Protein AF-X1CC23-F1 (afdb_monomer_lite)

Organism: NCBI:txid412755

Foldseek 3Di:
DVVVVVVVVVVVVVVVVVVVVVVVDQLLVVLLVLQQVLLVCCQPPNCPPSADDPVQLLSSLVNLLVQLVVQFQFKAQPQFLHGDPPCADPPPGNPRIGTAFSLSSQLNVLQSSLLSNLCSNQHPPPPRDGDTSVVSSVVSVVLVVVCCVVVNDPPPQDRRHHDSCCSRPPSSSSVSVVSSVSSSVSSVVSCVVVVND

Radius of gyration: 19.43 Å; chains: 1; bounding box: 44×62×48 Å

Secondary structure (DSSP, 8-state):
-HHHHHHHHHHHHHHHHHHHHHHT--HHHHHHHHHHHHHHHHHHH-STT-SPPHHHHHHHHHHHHHHHHHHTT-EEETTT--B-SSS-BTTTBTTTEEEPPHHHHHHHHHHHHHHHHHHHHH-TTSS-PPPPHHHHHHHHHHHHHHHHHTTSS-TT--TTS--HHHIIIIIHHHHHHHHHHHHHHHHHHHHHHTT--

Sequence (197 aa):
LAKEEYALEAKEKETRAIESKKVGIDVLMYLHNKGATVFRAISRVGTKGLEWSQSDTAKCSNLLSYYIKTNRGRLICTACGAVTKDGNCTQHKKSFIKEANDTENLSIFIMRALFEIKEGLIGTGRGVEPMAWDKAKSTIDREIASLKRKGKLTSKTNLKELLPGEINYVIGPSLSAVIGKYFNESLVYAARRADIA

Structure (mmCIF, N/CA/C/O backbone):
data_AF-X1CC23-F1
#
_entry.id   AF-X1CC23-F1
#
loop_
_atom_site.group_PDB
_atom_site.id
_atom_site.type_symbol
_atom_site.label_atom_id
_atom_site.label_alt_id
_atom_site.label_comp_id
_atom_site.label_asym_id
_atom_site.label_entity_id
_atom_site.label_seq_id
_atom_site.pdbx_PDB_ins_code
_atom_site.Cartn_x
_atom_site.Cartn_y
_atom_site.Cartn_z
_atom_site.occupancy
_atom_site.B_iso_or_equiv
_atom_site.auth_seq_id
_atom_site.auth_comp_id
_atom_site.auth_asym_id
_atom_site.auth_atom_id
_atom_site.pdbx_PDB_model_num
ATOM 1 N N . LEU A 1 1 ? 5.913 44.178 19.171 1.00 55.84 1 LEU A N 1
ATOM 2 C CA . LEU A 1 1 ? 5.094 44.601 18.010 1.00 55.84 1 LEU A CA 1
ATOM 3 C C . LEU A 1 1 ? 5.745 44.197 16.682 1.00 55.84 1 LEU A C 1
ATOM 5 O O . LEU A 1 1 ? 5.563 43.049 16.315 1.00 55.84 1 LEU A O 1
ATOM 9 N N . ALA A 1 2 ? 6.608 44.992 16.029 1.00 59.12 2 ALA A N 1
ATOM 10 C CA . ALA A 1 2 ? 7.142 44.634 14.694 1.00 59.12 2 ALA A CA 1
ATOM 11 C C . ALA A 1 2 ? 7.980 43.331 14.630 1.00 59.12 2 ALA A C 1
ATOM 13 O O . ALA A 1 2 ? 7.902 42.586 13.660 1.00 59.12 2 ALA A O 1
ATOM 14 N N . LYS A 1 3 ? 8.766 43.011 15.672 1.00 55.38 3 LYS A N 1
ATOM 15 C CA . LYS A 1 3 ? 9.524 41.740 15.750 1.00 55.38 3 LYS A CA 1
ATOM 16 C C . LYS A 1 3 ? 8.643 40.516 16.031 1.00 55.38 3 LYS A C 1
ATOM 18 O O . LYS A 1 3 ? 9.025 39.408 15.672 1.00 55.38 3 LYS A O 1
ATOM 23 N N . GLU A 1 4 ? 7.496 40.710 16.678 1.00 54.28 4 GLU A N 1
ATOM 24 C CA . GLU A 1 4 ? 6.559 39.626 17.004 1.00 54.28 4 GLU A CA 1
ATOM 25 C C . GLU A 1 4 ? 5.675 39.289 15.803 1.00 54.28 4 GLU A C 1
ATOM 27 O O . GLU A 1 4 ? 5.494 38.109 15.516 1.00 54.28 4 GLU A O 1
ATOM 32 N N . GLU A 1 5 ? 5.226 40.294 15.041 1.00 53.16 5 GLU A N 1
ATOM 33 C CA . GLU A 1 5 ? 4.529 40.089 13.761 1.00 53.16 5 GLU A CA 1
ATOM 34 C C . GLU A 1 5 ? 5.419 39.375 12.737 1.00 53.16 5 GLU A C 1
ATOM 36 O O . GLU A 1 5 ? 4.988 38.405 12.115 1.00 53.16 5 GLU A O 1
ATOM 41 N N . TYR A 1 6 ? 6.694 39.765 12.632 1.00 55.91 6 TYR A N 1
ATOM 42 C CA . TYR A 1 6 ? 7.638 39.131 11.704 1.00 55.91 6 TYR A CA 1
ATOM 43 C C . TYR A 1 6 ? 7.944 37.668 12.071 1.00 55.91 6 TYR A C 1
ATOM 45 O O . TYR A 1 6 ? 8.127 36.816 11.201 1.00 55.91 6 TYR A O 1
ATOM 53 N N . ALA A 1 7 ? 7.983 37.351 13.370 1.00 67.56 7 ALA A N 1
ATOM 54 C CA . ALA A 1 7 ? 8.188 35.987 13.855 1.00 67.56 7 ALA A CA 1
ATOM 55 C C . ALA A 1 7 ? 6.948 35.096 13.645 1.00 67.56 7 ALA A C 1
ATOM 57 O O . ALA A 1 7 ? 7.092 33.898 13.384 1.00 67.56 7 ALA A O 1
ATOM 58 N N . LEU A 1 8 ? 5.744 35.671 13.731 1.00 65.62 8 LEU A N 1
ATOM 59 C CA . LEU A 1 8 ? 4.484 34.992 13.425 1.00 65.62 8 LEU A CA 1
ATOM 60 C C . LEU A 1 8 ? 4.352 34.700 11.926 1.00 65.62 8 LEU A C 1
ATOM 62 O O . LEU A 1 8 ? 4.100 33.554 11.559 1.00 65.62 8 LEU A O 1
ATOM 66 N N . GLU A 1 9 ? 4.628 35.680 11.061 1.00 64.94 9 GLU A N 1
ATOM 67 C CA . GLU A 1 9 ? 4.631 35.481 9.604 1.00 64.94 9 GLU A CA 1
ATOM 68 C C . GLU A 1 9 ? 5.663 34.438 9.157 1.00 64.94 9 GLU A C 1
ATOM 70 O O . GLU A 1 9 ? 5.381 33.619 8.277 1.00 64.94 9 GLU A O 1
ATOM 75 N N . ALA A 1 10 ? 6.854 34.430 9.766 1.00 68.19 10 ALA A N 1
ATOM 76 C CA . ALA A 1 10 ? 7.884 33.437 9.475 1.00 68.19 10 ALA A CA 1
ATOM 77 C C . ALA A 1 10 ? 7.438 32.021 9.873 1.00 68.19 10 ALA A C 1
ATOM 79 O O . ALA A 1 10 ? 7.568 31.096 9.069 1.00 68.19 10 ALA A O 1
ATOM 80 N N . LYS A 1 11 ? 6.840 31.855 11.063 1.00 63.66 11 LYS A N 1
ATOM 81 C CA . LYS A 1 11 ? 6.270 30.572 11.506 1.00 63.66 11 LYS A CA 1
ATOM 82 C C . LYS A 1 11 ? 5.119 30.113 10.621 1.00 63.66 11 LYS A C 1
ATOM 84 O O . LYS A 1 11 ? 5.037 28.929 10.301 1.00 63.66 11 LYS A O 1
ATOM 89 N N . GLU A 1 12 ? 4.243 31.013 10.192 1.00 56.44 12 GLU A N 1
ATOM 90 C CA . GLU A 1 12 ? 3.155 30.667 9.278 1.00 56.44 12 GLU A CA 1
ATOM 91 C C . GLU A 1 12 ? 3.669 30.264 7.896 1.00 56.44 12 GLU A C 1
ATOM 93 O O . GLU A 1 12 ? 3.206 29.268 7.342 1.00 56.44 12 GLU A O 1
ATOM 98 N N . LYS A 1 13 ? 4.654 30.981 7.341 1.00 60.44 13 LYS A N 1
ATOM 99 C CA . LYS A 1 13 ? 5.308 30.597 6.080 1.00 60.44 13 LYS A CA 1
ATOM 100 C C . LYS A 1 13 ? 6.013 29.254 6.191 1.00 60.44 13 LYS A C 1
ATOM 102 O O . LYS A 1 13 ? 5.911 28.450 5.270 1.00 60.44 13 LYS A O 1
ATOM 107 N N . GLU A 1 14 ? 6.696 28.994 7.299 1.00 48.31 14 GLU A N 1
ATOM 108 C CA . GLU A 1 14 ? 7.355 27.715 7.550 1.00 48.31 14 GLU A CA 1
ATOM 109 C C . GLU A 1 14 ? 6.328 26.585 7.689 1.00 48.31 14 GLU A C 1
ATOM 111 O O . GLU A 1 14 ? 6.479 25.536 7.067 1.00 48.31 14 GLU A O 1
ATOM 116 N N . THR A 1 15 ? 5.221 26.822 8.394 1.00 53.88 15 THR A N 1
ATOM 117 C CA . THR A 1 15 ? 4.131 25.848 8.548 1.00 53.88 15 THR A CA 1
ATOM 118 C C . THR A 1 15 ? 3.456 25.556 7.207 1.00 53.88 15 THR A C 1
ATOM 120 O O . THR A 1 15 ? 3.299 24.391 6.852 1.00 53.88 15 THR A O 1
ATOM 123 N N . ARG A 1 16 ? 3.174 26.582 6.392 1.00 53.41 16 ARG A N 1
ATOM 124 C CA . ARG A 1 16 ? 2.650 26.432 5.021 1.00 53.41 16 ARG A CA 1
ATOM 125 C C . ARG A 1 16 ? 3.655 25.762 4.079 1.00 53.41 16 ARG A C 1
ATOM 127 O O . ARG A 1 16 ? 3.265 24.980 3.214 1.00 53.41 16 ARG A O 1
ATOM 134 N N . ALA A 1 17 ? 4.954 26.017 4.235 1.00 50.53 17 ALA A N 1
ATOM 135 C CA . ALA A 1 17 ? 6.009 25.333 3.485 1.00 50.53 17 ALA A CA 1
ATOM 136 C C . ALA A 1 17 ? 6.122 23.855 3.893 1.00 50.53 17 ALA A C 1
ATOM 138 O O . ALA A 1 17 ? 6.337 22.988 3.051 1.00 50.53 17 ALA A O 1
ATOM 139 N N . ILE A 1 18 ? 5.940 23.543 5.175 1.00 54.28 18 ILE A N 1
ATOM 140 C CA . ILE A 1 18 ? 5.887 22.175 5.693 1.00 54.28 18 ILE A CA 1
ATOM 141 C C . ILE A 1 18 ? 4.608 21.475 5.218 1.00 54.28 18 ILE A C 1
ATOM 143 O O . ILE A 1 18 ? 4.673 20.321 4.813 1.00 54.28 18 ILE A O 1
ATOM 147 N N . GLU A 1 19 ? 3.457 22.145 5.207 1.00 47.88 19 GLU A N 1
ATOM 148 C CA . GLU A 1 19 ? 2.182 21.601 4.719 1.00 47.88 19 GLU A CA 1
ATOM 149 C C . GLU A 1 19 ? 2.168 21.385 3.204 1.00 47.88 19 GLU A C 1
ATOM 151 O O . GLU A 1 19 ? 1.771 20.316 2.745 1.00 47.88 19 GLU A O 1
ATOM 156 N N . SER A 1 20 ? 2.704 22.318 2.420 1.00 41.78 20 SER A N 1
ATOM 157 C CA . SER A 1 20 ? 2.901 22.126 0.974 1.00 41.78 20 SER A CA 1
ATOM 158 C C . SER A 1 20 ? 3.935 21.036 0.662 1.00 41.78 20 SER A C 1
ATOM 160 O O . SER A 1 20 ? 3.761 20.284 -0.294 1.00 41.78 20 SER A O 1
ATOM 162 N N . LYS A 1 21 ? 4.963 20.850 1.504 1.00 42.06 21 LYS A N 1
ATOM 163 C CA . LYS A 1 21 ? 5.878 19.695 1.422 1.00 42.06 21 LYS A CA 1
ATOM 164 C C . LYS A 1 21 ? 5.240 18.382 1.890 1.00 42.06 21 LYS A C 1
ATOM 166 O O . LYS A 1 21 ? 5.617 17.333 1.373 1.00 42.06 21 LYS A O 1
ATOM 171 N N . LYS A 1 22 ? 4.261 18.409 2.804 1.00 45.94 22 LYS A N 1
ATOM 172 C CA . LYS A 1 22 ? 3.458 17.231 3.199 1.00 45.94 22 LYS A CA 1
ATOM 173 C C . LYS A 1 22 ? 2.569 16.738 2.051 1.00 45.94 22 LYS A C 1
ATOM 175 O O . LYS A 1 22 ? 2.360 15.535 1.944 1.00 45.94 22 LYS A O 1
ATOM 180 N N . VAL A 1 23 ? 2.132 17.624 1.149 1.00 48.31 23 VAL A N 1
ATOM 181 C CA . VAL A 1 23 ? 1.523 17.243 -0.146 1.00 48.31 23 VAL A CA 1
ATOM 182 C C . VAL A 1 23 ? 2.554 16.576 -1.080 1.00 48.31 23 VAL A C 1
ATOM 184 O O . VAL A 1 23 ? 2.199 15.780 -1.944 1.00 48.31 23 VAL A O 1
ATOM 187 N N . GLY A 1 24 ? 3.848 16.847 -0.884 1.00 44.97 24 GLY A N 1
ATOM 188 C CA . GLY A 1 24 ? 4.933 16.459 -1.787 1.00 44.97 24 GLY A CA 1
ATOM 189 C C . GLY A 1 24 ? 5.366 14.990 -1.760 1.00 44.97 24 GLY A C 1
ATOM 190 O O . GLY A 1 24 ? 6.046 14.568 -2.693 1.00 44.97 24 GLY A O 1
ATOM 191 N N . ILE A 1 25 ? 5.001 14.186 -0.753 1.00 55.00 25 ILE A N 1
ATOM 192 C CA . ILE A 1 25 ? 5.336 12.748 -0.737 1.00 55.00 25 ILE A CA 1
ATOM 193 C C . ILE A 1 25 ? 4.185 11.928 -0.137 1.00 55.00 25 ILE A C 1
ATOM 195 O O . ILE A 1 25 ? 4.256 11.442 0.991 1.00 55.00 25 ILE A O 1
ATOM 199 N N . ASP A 1 26 ? 3.124 11.743 -0.923 1.00 79.19 26 ASP A N 1
ATOM 200 C CA . ASP A 1 26 ? 2.167 10.654 -0.716 1.00 79.19 26 ASP A CA 1
ATOM 201 C C . ASP A 1 26 ? 2.814 9.332 -1.160 1.00 79.19 26 ASP A C 1
ATOM 203 O O . ASP A 1 26 ? 3.419 9.243 -2.233 1.00 79.19 26 ASP A O 1
ATOM 207 N N . VAL A 1 27 ? 2.690 8.289 -0.338 1.00 83.25 27 VAL A N 1
ATOM 208 C CA . VAL A 1 27 ? 3.104 6.926 -0.689 1.00 83.25 27 VAL A CA 1
ATOM 209 C C . VAL A 1 27 ? 2.476 6.476 -2.007 1.00 83.25 27 VAL A C 1
ATOM 211 O O . VAL A 1 27 ? 3.157 5.848 -2.813 1.00 83.25 27 VAL A O 1
ATOM 214 N N . LEU A 1 28 ? 1.216 6.838 -2.262 1.00 87.06 28 LEU A N 1
ATOM 215 C CA . LEU A 1 28 ? 0.507 6.475 -3.488 1.00 87.06 28 LEU A CA 1
ATOM 216 C C . LEU A 1 28 ? 1.131 7.163 -4.706 1.00 87.06 28 LEU A C 1
ATOM 218 O O . LEU A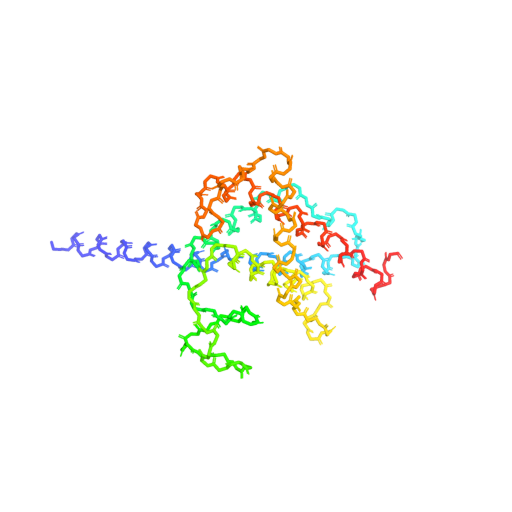 1 28 ? 1.453 6.502 -5.690 1.00 87.06 28 LEU A O 1
ATOM 222 N N . MET A 1 29 ? 1.427 8.459 -4.592 1.00 86.81 29 MET A N 1
ATOM 223 C CA . MET A 1 29 ? 2.118 9.216 -5.638 1.00 86.81 29 MET A CA 1
ATOM 224 C C . MET A 1 29 ? 3.539 8.693 -5.888 1.00 86.81 29 MET A C 1
ATOM 226 O O . MET A 1 29 ? 3.979 8.607 -7.033 1.00 86.81 29 MET A O 1
ATOM 230 N N . TYR A 1 30 ? 4.269 8.305 -4.839 1.00 90.25 30 TYR A N 1
ATOM 231 C CA . TYR A 1 30 ? 5.576 7.663 -4.992 1.00 90.25 30 TYR A CA 1
ATOM 232 C C . TYR A 1 30 ? 5.478 6.354 -5.792 1.00 90.25 30 TYR A C 1
ATOM 234 O O . TYR A 1 30 ? 6.277 6.145 -6.707 1.00 90.25 30 TYR A O 1
ATOM 242 N N . LEU A 1 31 ? 4.498 5.501 -5.478 1.00 91.38 31 LEU A N 1
ATOM 243 C CA . LEU A 1 31 ? 4.273 4.239 -6.185 1.00 91.38 31 LEU A CA 1
ATOM 244 C C . LEU A 1 31 ? 3.920 4.466 -7.659 1.00 91.38 31 LEU A C 1
ATOM 246 O O . LEU A 1 31 ? 4.535 3.843 -8.528 1.00 91.38 31 LEU A O 1
ATOM 250 N N . HIS A 1 32 ? 3.008 5.401 -7.933 1.00 89.56 32 HIS A N 1
ATOM 251 C CA . HIS A 1 32 ? 2.642 5.804 -9.289 1.00 89.56 32 HIS A CA 1
ATOM 252 C C . HIS A 1 32 ? 3.867 6.274 -10.080 1.00 89.56 32 HIS A C 1
ATOM 254 O O . HIS A 1 32 ? 4.176 5.750 -11.151 1.00 89.56 32 HIS A O 1
ATOM 260 N N . ASN A 1 33 ? 4.623 7.225 -9.522 1.00 90.50 33 ASN A N 1
ATOM 261 C CA . ASN A 1 33 ? 5.785 7.820 -10.178 1.00 90.50 33 ASN A CA 1
ATOM 262 C C . ASN A 1 33 ? 6.896 6.799 -10.429 1.00 90.50 33 ASN A C 1
ATOM 264 O O . ASN A 1 33 ? 7.548 6.853 -11.475 1.00 90.50 33 ASN A O 1
ATOM 268 N N . LYS A 1 34 ? 7.109 5.852 -9.504 1.00 92.38 34 LYS A N 1
ATOM 269 C CA . LYS A 1 34 ? 8.044 4.741 -9.718 1.00 92.38 34 LYS A CA 1
ATOM 270 C C . LYS A 1 34 ? 7.592 3.885 -10.899 1.00 92.38 34 LYS A C 1
ATOM 272 O O . LYS A 1 34 ? 8.396 3.654 -11.799 1.00 92.38 34 LYS A O 1
ATOM 277 N N . GLY A 1 35 ? 6.322 3.475 -10.927 1.00 90.00 35 GLY A N 1
ATOM 278 C CA . GLY A 1 35 ? 5.747 2.720 -12.042 1.00 90.00 35 GLY A CA 1
ATOM 279 C C . GLY A 1 35 ? 5.904 3.450 -13.377 1.00 90.00 35 GLY A C 1
ATOM 280 O O . GLY A 1 35 ? 6.476 2.897 -14.311 1.00 90.00 35 GLY A O 1
ATOM 281 N N . ALA A 1 36 ? 5.504 4.721 -13.441 1.00 89.69 36 ALA A N 1
ATOM 282 C CA . ALA A 1 36 ? 5.582 5.537 -14.652 1.00 89.69 36 ALA A CA 1
ATOM 283 C C . ALA A 1 36 ? 7.022 5.753 -15.144 1.00 89.69 36 ALA A C 1
ATOM 285 O O . ALA A 1 36 ? 7.291 5.708 -16.346 1.00 89.69 36 ALA A O 1
ATOM 286 N N . THR A 1 37 ? 7.968 5.968 -14.226 1.00 89.38 37 THR A N 1
ATOM 287 C CA . THR A 1 37 ? 9.393 6.105 -14.568 1.00 89.38 37 THR A CA 1
ATOM 288 C C . THR A 1 37 ? 9.934 4.806 -15.153 1.00 89.38 37 THR A C 1
ATOM 290 O O . THR A 1 37 ? 10.595 4.821 -16.191 1.00 89.38 37 THR A O 1
ATOM 293 N N . VAL A 1 38 ? 9.610 3.679 -14.520 1.00 90.75 38 VAL A N 1
ATOM 294 C CA . VAL A 1 38 ? 10.031 2.356 -14.980 1.00 90.75 38 VAL A CA 1
ATOM 295 C C . VAL A 1 38 ? 9.408 2.014 -16.331 1.00 90.75 38 VAL A C 1
ATOM 297 O O . VAL A 1 38 ? 10.131 1.584 -17.222 1.00 90.75 38 VAL A O 1
ATOM 300 N N . PHE A 1 39 ? 8.122 2.297 -16.544 1.00 87.94 39 PHE A N 1
ATOM 301 C CA . PHE A 1 39 ? 7.463 2.094 -17.836 1.00 87.94 39 PHE A CA 1
ATOM 302 C C . PHE A 1 39 ? 8.151 2.848 -18.982 1.00 87.94 39 PHE A C 1
ATOM 304 O O . PHE A 1 39 ? 8.317 2.305 -20.068 1.00 87.94 39 PHE A O 1
ATOM 311 N N . ARG A 1 40 ? 8.610 4.084 -18.751 1.00 86.69 40 ARG A N 1
ATOM 312 C CA . ARG A 1 40 ? 9.355 4.848 -19.771 1.00 86.69 40 ARG A CA 1
ATOM 313 C C . ARG A 1 40 ? 10.746 4.280 -20.044 1.00 86.69 40 ARG A C 1
ATOM 315 O O . ARG A 1 40 ? 11.258 4.428 -21.151 1.00 86.69 40 ARG A O 1
ATOM 322 N N . ALA A 1 41 ? 11.378 3.696 -19.030 1.00 87.62 41 ALA A N 1
ATOM 323 C CA . ALA A 1 41 ? 12.731 3.163 -19.132 1.00 87.62 41 ALA A CA 1
ATOM 324 C C . ALA A 1 41 ? 12.765 1.751 -19.735 1.00 87.62 41 ALA A C 1
ATOM 326 O O . ALA A 1 41 ? 13.735 1.405 -20.409 1.00 87.62 41 ALA A O 1
ATOM 327 N N . ILE A 1 42 ? 11.713 0.955 -19.529 1.00 87.38 42 ILE A N 1
ATOM 328 C CA . ILE A 1 42 ? 11.704 -0.481 -19.825 1.00 87.38 42 ILE A CA 1
ATOM 329 C C . ILE A 1 42 ? 12.028 -0.796 -21.286 1.00 87.38 42 ILE A C 1
ATOM 331 O O . ILE A 1 42 ? 12.797 -1.713 -21.547 1.00 87.38 42 ILE A O 1
ATOM 335 N N . SER A 1 43 ? 11.555 0.020 -22.234 1.00 82.19 43 SER A N 1
ATOM 336 C CA . SER A 1 43 ? 11.814 -0.158 -23.669 1.00 82.19 43 SER A CA 1
ATOM 337 C C . SER A 1 43 ? 13.257 0.084 -24.089 1.00 82.19 43 SER A C 1
ATOM 339 O O . SER A 1 43 ? 13.619 -0.227 -25.216 1.00 82.19 43 SER A O 1
ATOM 341 N N . ARG A 1 44 ? 14.078 0.668 -23.212 1.00 85.06 44 ARG A N 1
ATOM 342 C CA . ARG A 1 44 ? 15.477 1.002 -23.500 1.00 85.06 44 ARG A CA 1
ATOM 343 C C . ARG A 1 44 ? 16.459 0.053 -22.828 1.00 85.06 44 ARG A C 1
ATOM 345 O O . ARG A 1 44 ? 17.532 -0.170 -23.371 1.00 85.06 44 ARG A O 1
ATOM 352 N N . VAL A 1 45 ? 16.123 -0.450 -21.640 1.00 84.44 45 VAL A N 1
ATOM 353 C CA . VAL A 1 45 ? 17.071 -1.193 -20.788 1.00 84.44 45 VAL A CA 1
ATOM 354 C C . VAL A 1 45 ? 16.570 -2.576 -20.360 1.00 84.44 45 VAL A C 1
ATOM 356 O O . VAL A 1 45 ? 17.284 -3.294 -19.664 1.00 84.44 45 VAL A O 1
ATOM 359 N N . GLY A 1 46 ? 15.361 -2.972 -20.772 1.00 85.00 46 GLY A N 1
ATOM 360 C CA . GLY A 1 46 ? 14.704 -4.178 -20.273 1.00 85.00 46 GLY A CA 1
ATOM 361 C C . GLY A 1 46 ? 14.257 -4.030 -18.816 1.00 85.00 46 GLY A C 1
ATOM 362 O O . GLY A 1 46 ? 14.136 -2.923 -18.293 1.00 85.00 46 GLY A O 1
ATOM 363 N N . THR A 1 47 ? 13.984 -5.147 -18.139 1.00 86.88 47 THR A N 1
ATOM 364 C CA . THR A 1 47 ? 13.513 -5.138 -16.738 1.00 86.88 47 THR A CA 1
ATOM 365 C C . THR A 1 47 ? 14.638 -5.058 -15.709 1.00 86.88 47 THR A C 1
ATOM 367 O O . THR A 1 47 ? 14.393 -4.663 -14.570 1.00 86.88 47 THR A O 1
ATOM 370 N N . LYS A 1 48 ? 15.861 -5.444 -16.090 1.00 88.31 48 LYS A N 1
ATOM 371 C CA . LYS A 1 48 ? 16.994 -5.580 -15.172 1.00 88.31 48 LYS A CA 1
ATOM 372 C C . LYS A 1 48 ? 17.455 -4.211 -14.666 1.00 88.31 48 LYS A C 1
ATOM 374 O O . LYS A 1 48 ? 17.758 -3.322 -15.454 1.00 88.31 48 LYS A O 1
ATOM 379 N N . GLY A 1 49 ? 17.543 -4.055 -13.35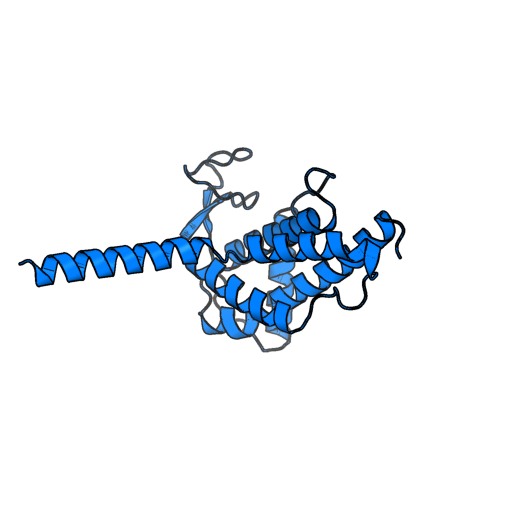0 1.00 88.00 49 GLY A N 1
ATOM 380 C CA . GLY A 1 49 ? 17.873 -2.797 -12.676 1.00 88.00 49 GLY A CA 1
ATOM 381 C C . GLY A 1 49 ? 16.677 -1.863 -12.459 1.00 88.00 49 GLY A C 1
ATOM 382 O O . GLY A 1 49 ? 16.834 -0.833 -11.804 1.00 88.00 49 GLY A O 1
ATOM 383 N N . LEU A 1 50 ? 15.490 -2.208 -12.972 1.00 92.31 50 LEU A N 1
ATOM 384 C CA . LEU A 1 50 ? 14.244 -1.471 -12.731 1.00 92.31 50 LEU A CA 1
ATOM 385 C C . LEU A 1 50 ? 13.378 -2.128 -11.648 1.00 92.31 50 LEU A C 1
ATOM 387 O O . LEU A 1 50 ? 12.322 -1.592 -11.297 1.00 92.31 50 LEU A O 1
ATOM 391 N N . GLU A 1 51 ? 13.805 -3.279 -11.123 1.00 94.31 51 GLU A N 1
ATOM 392 C CA . GLU A 1 51 ? 13.070 -4.017 -10.108 1.00 94.31 51 GLU A CA 1
ATOM 393 C C . GLU A 1 51 ? 12.934 -3.230 -8.799 1.00 94.31 51 GLU A C 1
ATOM 395 O O . GLU A 1 51 ? 13.677 -2.299 -8.470 1.00 94.31 51 GLU A O 1
ATOM 400 N N . TRP A 1 52 ? 11.947 -3.638 -8.014 1.00 96.12 52 TRP A N 1
ATOM 401 C CA . TRP A 1 52 ? 11.770 -3.187 -6.651 1.00 96.12 52 TRP A CA 1
ATOM 402 C C . TRP A 1 52 ? 12.981 -3.563 -5.794 1.00 96.12 52 TRP A C 1
ATOM 404 O O . TRP A 1 52 ? 13.287 -4.741 -5.600 1.00 96.12 52 TRP A O 1
ATOM 414 N N . SER A 1 53 ? 13.646 -2.548 -5.253 1.00 95.19 53 SER A N 1
ATOM 415 C CA . SER A 1 53 ? 14.854 -2.681 -4.447 1.00 95.19 53 SER A CA 1
ATOM 416 C C . SER A 1 53 ? 14.558 -2.640 -2.946 1.00 95.19 53 SER A C 1
ATOM 418 O O . SER A 1 53 ? 13.474 -2.266 -2.494 1.00 95.19 53 SER A O 1
ATOM 420 N N . GLN A 1 54 ? 15.572 -2.942 -2.133 1.00 93.06 54 GLN A N 1
ATOM 421 C CA . GLN A 1 54 ? 15.469 -2.789 -0.681 1.00 93.06 54 GLN A CA 1
ATOM 422 C C . GLN A 1 54 ? 15.270 -1.325 -0.250 1.00 93.06 54 GLN A C 1
ATOM 424 O O . GLN A 1 54 ? 14.592 -1.061 0.745 1.00 93.06 54 GLN A O 1
ATOM 429 N N . SER A 1 55 ? 15.817 -0.372 -1.011 1.00 93.12 55 SER A N 1
ATOM 430 C CA . SER A 1 55 ? 15.602 1.062 -0.779 1.00 93.12 55 SER A CA 1
ATOM 431 C C . SER A 1 55 ? 14.128 1.436 -0.968 1.00 93.12 55 SER A C 1
ATOM 433 O O . SER A 1 55 ? 13.554 2.160 -0.152 1.00 93.12 55 SER A O 1
ATOM 435 N N . ASP A 1 56 ? 13.479 0.861 -1.986 1.00 94.31 56 ASP A N 1
ATOM 436 C CA . ASP A 1 56 ? 12.049 1.063 -2.223 1.00 94.31 56 ASP A CA 1
ATOM 437 C C . ASP A 1 56 ? 11.201 0.489 -1.083 1.00 94.31 56 ASP A C 1
ATOM 439 O O . ASP A 1 56 ? 10.269 1.144 -0.620 1.00 94.31 56 ASP A O 1
ATOM 443 N N . THR A 1 57 ? 11.566 -0.688 -0.563 1.00 94.25 57 THR A N 1
ATOM 444 C CA . THR A 1 57 ? 10.915 -1.284 0.615 1.00 94.25 57 THR A CA 1
ATOM 445 C C . THR A 1 57 ? 10.995 -0.361 1.829 1.00 94.25 57 THR A C 1
ATOM 447 O O . THR A 1 57 ? 9.978 -0.110 2.475 1.00 94.25 57 THR A O 1
ATOM 450 N N . ALA A 1 58 ? 12.177 0.183 2.134 1.00 91.75 58 ALA A N 1
ATOM 451 C CA . ALA A 1 58 ? 12.353 1.090 3.266 1.00 91.75 58 ALA A CA 1
ATOM 452 C C . ALA A 1 58 ? 11.534 2.382 3.095 1.00 91.75 58 ALA A C 1
ATOM 454 O O . ALA A 1 58 ? 10.839 2.813 4.019 1.00 91.75 58 ALA A O 1
ATOM 455 N N . LYS A 1 59 ? 11.562 2.978 1.896 1.00 92.19 59 LYS A N 1
ATOM 456 C CA . LYS A 1 59 ? 10.809 4.199 1.589 1.00 92.19 59 LYS A CA 1
ATOM 457 C C . LYS A 1 59 ? 9.299 3.967 1.647 1.00 92.19 59 LYS A C 1
ATOM 459 O O . LYS A 1 59 ? 8.596 4.743 2.290 1.00 92.19 59 LYS A O 1
ATOM 464 N N . CYS A 1 60 ? 8.805 2.894 1.032 1.00 93.44 60 CYS A N 1
ATOM 465 C CA . CYS A 1 60 ? 7.391 2.527 1.064 1.00 93.44 60 CYS A CA 1
ATOM 466 C C . CYS A 1 60 ? 6.915 2.272 2.498 1.00 93.44 60 CYS A C 1
ATOM 468 O O . CYS A 1 60 ? 5.886 2.813 2.890 1.00 93.44 60 CYS A O 1
ATOM 470 N N . SER A 1 61 ? 7.703 1.559 3.309 1.00 92.62 61 SER A N 1
ATOM 471 C CA . SER A 1 61 ? 7.369 1.278 4.709 1.00 92.62 61 SER A CA 1
ATOM 472 C C . SER A 1 61 ? 7.220 2.560 5.527 1.00 92.62 61 SER A C 1
ATOM 474 O O . SER A 1 61 ? 6.236 2.730 6.244 1.00 92.62 61 SER A O 1
ATOM 476 N N . ASN A 1 62 ? 8.159 3.498 5.382 1.00 88.75 62 ASN A N 1
ATOM 477 C CA . ASN A 1 62 ? 8.117 4.770 6.103 1.00 88.75 62 ASN A CA 1
ATOM 478 C C . ASN A 1 62 ? 6.904 5.622 5.703 1.00 88.75 62 ASN A C 1
ATOM 480 O O . ASN A 1 62 ? 6.235 6.200 6.563 1.00 88.75 62 ASN A O 1
ATOM 484 N N . LEU A 1 63 ? 6.596 5.683 4.404 1.00 90.75 63 LEU A N 1
ATOM 485 C CA . LEU A 1 63 ? 5.460 6.458 3.909 1.00 90.75 63 LEU A CA 1
ATOM 486 C C . LEU A 1 63 ? 4.114 5.780 4.217 1.00 90.75 63 LEU A C 1
ATOM 488 O O . LEU A 1 63 ? 3.138 6.472 4.493 1.00 90.75 63 LEU A O 1
ATOM 492 N N . LEU A 1 64 ? 4.059 4.446 4.258 1.00 91.38 64 LEU A N 1
ATOM 493 C CA . LEU A 1 64 ? 2.896 3.687 4.722 1.00 91.38 64 LEU A CA 1
ATOM 494 C C . LEU A 1 64 ? 2.581 3.997 6.188 1.00 91.38 64 LEU A C 1
ATOM 496 O O . LEU A 1 64 ? 1.434 4.276 6.534 1.00 91.38 64 LEU A O 1
ATOM 500 N N . SER A 1 65 ? 3.592 4.003 7.055 1.00 87.06 65 SER A N 1
ATOM 501 C CA . SER A 1 65 ? 3.399 4.378 8.456 1.00 87.06 65 SER A CA 1
ATOM 502 C C . SER A 1 65 ? 2.801 5.772 8.610 1.00 87.06 65 SER A C 1
ATOM 504 O O . SER A 1 65 ? 1.947 5.992 9.471 1.00 87.06 65 SER A O 1
ATOM 506 N N . TYR A 1 66 ? 3.236 6.717 7.774 1.00 87.31 66 TYR A N 1
ATOM 507 C CA . TYR A 1 66 ? 2.650 8.051 7.723 1.00 87.31 66 TYR A CA 1
ATOM 508 C C . TYR A 1 66 ? 1.200 8.011 7.223 1.00 87.31 66 TYR A C 1
ATOM 510 O O . TYR A 1 66 ? 0.329 8.581 7.875 1.00 87.31 66 TYR A O 1
ATOM 518 N N . TYR A 1 67 ? 0.928 7.274 6.140 1.00 88.38 67 TYR A N 1
ATOM 519 C CA . TYR A 1 67 ? -0.413 7.098 5.580 1.00 88.38 67 TYR A CA 1
ATOM 520 C C . TYR A 1 67 ? -1.416 6.588 6.619 1.00 88.38 67 TYR A C 1
ATOM 522 O O . TYR A 1 67 ? -2.504 7.141 6.737 1.00 88.38 67 TYR A O 1
ATOM 530 N N . ILE A 1 68 ? -1.070 5.566 7.407 1.00 88.69 68 ILE A N 1
ATOM 531 C CA . ILE A 1 68 ? -1.986 5.041 8.431 1.00 88.69 68 ILE A CA 1
ATOM 532 C C . ILE A 1 68 ? -2.273 6.095 9.496 1.00 88.69 68 ILE A C 1
ATOM 534 O O . ILE A 1 68 ? -3.436 6.356 9.791 1.00 88.69 68 ILE A O 1
ATOM 538 N N . LYS A 1 69 ? -1.235 6.756 10.019 1.00 84.25 69 LYS A N 1
ATOM 539 C CA . LYS A 1 69 ? -1.384 7.775 11.068 1.00 84.25 69 LYS A CA 1
ATOM 540 C C . LYS A 1 69 ? -2.286 8.931 10.640 1.00 84.25 69 LYS A C 1
ATOM 542 O O . LYS A 1 69 ? -3.088 9.387 11.445 1.00 84.25 69 LYS A O 1
ATOM 547 N N . THR A 1 70 ? -2.165 9.393 9.397 1.00 85.50 70 THR A N 1
ATOM 548 C CA . THR A 1 70 ? -2.953 10.525 8.884 1.00 85.50 70 THR A CA 1
ATOM 549 C C . THR A 1 70 ? -4.378 10.153 8.487 1.00 85.50 70 THR A C 1
ATOM 551 O O . THR A 1 70 ? -5.216 11.039 8.370 1.00 85.50 70 THR A O 1
ATOM 554 N N . ASN A 1 71 ? -4.668 8.864 8.287 1.00 86.62 71 ASN A N 1
ATOM 555 C CA . ASN A 1 71 ? -5.974 8.381 7.833 1.00 86.62 71 ASN A CA 1
ATOM 556 C C . ASN A 1 71 ? -6.797 7.682 8.934 1.00 86.62 71 ASN A C 1
ATOM 558 O O . ASN A 1 71 ? -7.862 7.132 8.639 1.00 86.62 71 ASN A O 1
ATOM 562 N N . ARG A 1 72 ? -6.345 7.687 10.194 1.00 86.50 72 ARG A N 1
ATOM 563 C CA . ARG A 1 72 ? -7.146 7.196 11.330 1.00 86.50 72 ARG A CA 1
ATOM 564 C C . ARG A 1 72 ? -8.440 7.995 11.479 1.00 86.50 72 ARG A C 1
ATOM 566 O O . ARG A 1 72 ? -8.441 9.205 11.285 1.00 86.50 72 ARG A O 1
ATOM 573 N N . GLY A 1 73 ? -9.536 7.308 11.803 1.00 84.00 73 GLY A N 1
ATOM 574 C CA . GLY A 1 73 ? -10.843 7.942 12.016 1.00 84.00 73 GLY A CA 1
ATOM 575 C C . GLY A 1 73 ? -11.549 8.412 10.738 1.00 84.00 73 GLY A C 1
ATOM 576 O O . GLY A 1 73 ? -12.648 8.950 10.810 1.00 84.00 73 GLY A O 1
ATOM 577 N N . ARG A 1 74 ? -10.971 8.212 9.542 1.00 89.12 74 ARG A N 1
ATOM 578 C CA . ARG A 1 74 ? -11.652 8.604 8.298 1.00 89.12 74 ARG A CA 1
ATOM 579 C C . ARG A 1 74 ? -12.898 7.752 8.062 1.00 89.12 74 ARG A C 1
ATOM 581 O O . ARG A 1 74 ? -12.879 6.543 8.293 1.00 89.12 74 ARG A O 1
ATOM 588 N N . LEU A 1 75 ? -13.945 8.359 7.513 1.00 92.44 75 LEU A N 1
ATOM 589 C CA . LEU A 1 75 ? -15.169 7.646 7.162 1.00 92.44 75 LEU A CA 1
ATOM 590 C C . LEU A 1 75 ? -14.985 6.823 5.884 1.00 92.44 75 LEU A C 1
ATOM 592 O O . LEU A 1 75 ? -14.548 7.330 4.845 1.00 92.44 75 LEU A O 1
ATOM 596 N N . ILE A 1 76 ? -15.343 5.544 5.965 1.00 93.19 76 ILE A N 1
ATOM 597 C CA . ILE A 1 76 ? -15.280 4.597 4.856 1.00 93.19 76 ILE A CA 1
ATOM 598 C C . ILE A 1 76 ? -16.576 3.808 4.735 1.00 93.19 76 ILE A C 1
ATOM 600 O O . ILE A 1 76 ? -17.273 3.552 5.715 1.00 93.19 76 ILE A O 1
ATOM 604 N N . CYS A 1 77 ? -16.858 3.342 3.525 1.00 93.56 77 CYS A N 1
ATOM 605 C CA . CYS A 1 77 ? -17.860 2.321 3.290 1.00 93.56 77 CYS A CA 1
ATOM 606 C C . CYS A 1 77 ? -17.279 0.934 3.569 1.00 93.56 77 CYS A C 1
ATOM 608 O O . CYS A 1 77 ? -16.399 0.466 2.853 1.00 93.56 77 CYS A O 1
ATOM 610 N N . THR A 1 78 ? -17.809 0.232 4.562 1.00 91.94 78 THR A N 1
ATOM 611 C CA . THR A 1 78 ? -17.346 -1.115 4.940 1.00 91.94 78 THR A CA 1
ATOM 612 C C . THR A 1 78 ? -17.602 -2.199 3.906 1.00 91.94 78 THR A C 1
ATOM 614 O O . THR A 1 78 ? -16.910 -3.215 3.932 1.00 91.94 78 THR A O 1
ATOM 617 N N . ALA A 1 79 ? -18.553 -1.980 2.996 1.00 90.62 79 ALA A N 1
ATOM 618 C CA . ALA A 1 79 ? -18.882 -2.917 1.928 1.00 90.62 79 ALA A CA 1
ATOM 619 C C . ALA A 1 79 ? -17.883 -2.871 0.759 1.00 90.62 79 ALA A C 1
ATOM 621 O O . ALA A 1 79 ? -17.687 -3.876 0.090 1.00 90.62 79 ALA A O 1
ATOM 622 N N . CYS A 1 80 ? -17.232 -1.728 0.509 1.00 89.19 80 CYS A N 1
ATOM 623 C CA . CYS A 1 80 ? -16.360 -1.562 -0.667 1.00 89.19 80 CYS A CA 1
ATOM 624 C C . CYS A 1 80 ? -15.038 -0.824 -0.410 1.00 89.19 80 CYS A C 1
ATOM 626 O O . CYS A 1 80 ? -14.266 -0.614 -1.340 1.00 89.19 80 CYS A O 1
ATOM 628 N N . GLY A 1 81 ? -14.771 -0.382 0.819 1.00 88.06 81 GLY A N 1
ATOM 629 C CA . GLY A 1 81 ? -13.561 0.364 1.176 1.00 88.06 81 GLY A CA 1
ATOM 630 C C . GLY A 1 81 ? -13.503 1.800 0.638 1.00 88.06 81 GLY A C 1
ATOM 631 O O . GLY A 1 81 ? -12.472 2.459 0.773 1.00 88.06 81 GLY A O 1
ATOM 632 N N . ALA A 1 82 ? -14.576 2.314 0.024 1.00 88.44 82 ALA A N 1
ATOM 633 C CA . ALA A 1 82 ? -14.609 3.678 -0.501 1.00 88.44 82 ALA A CA 1
ATOM 634 C C . ALA A 1 82 ? -14.517 4.714 0.630 1.00 88.44 82 ALA A C 1
ATOM 636 O O . ALA A 1 82 ? -15.292 4.657 1.584 1.00 88.44 82 ALA A O 1
ATOM 637 N N . VAL A 1 83 ? -13.605 5.680 0.502 1.00 87.50 83 VAL A N 1
ATOM 638 C CA . VAL A 1 83 ? -13.483 6.812 1.434 1.00 87.50 83 VAL A CA 1
ATOM 639 C C . VAL A 1 83 ? -14.597 7.812 1.143 1.00 87.50 83 VAL A C 1
ATOM 641 O O . VAL A 1 83 ? -14.737 8.264 0.006 1.00 87.50 83 VAL A O 1
ATOM 644 N N . THR A 1 84 ? -15.380 8.165 2.159 1.00 85.38 84 THR A N 1
ATOM 645 C CA . THR A 1 84 ? -16.529 9.065 2.016 1.00 85.38 84 THR A CA 1
ATOM 646 C C . THR A 1 84 ? -16.238 10.407 2.671 1.00 85.38 84 THR A C 1
ATOM 648 O O . THR A 1 84 ? -15.876 10.434 3.843 1.00 85.38 84 THR A O 1
ATOM 651 N N . LYS A 1 85 ? -16.424 11.513 1.942 1.00 74.56 85 LYS A N 1
ATOM 652 C CA . LYS A 1 85 ? -16.284 12.870 2.500 1.00 74.56 85 LYS A CA 1
ATOM 653 C C . LYS A 1 85 ? -17.557 13.335 3.217 1.00 74.56 85 LYS A C 1
ATOM 655 O O . LYS A 1 85 ? -17.468 13.855 4.317 1.00 74.56 85 LYS A O 1
ATOM 660 N N . ASP A 1 86 ? -18.724 13.006 2.661 1.00 81.50 86 ASP A N 1
ATOM 661 C CA . ASP A 1 86 ? -20.029 13.471 3.169 1.00 81.50 86 ASP A CA 1
ATOM 662 C C . ASP A 1 86 ? -20.849 12.342 3.822 1.00 81.50 86 ASP A C 1
ATOM 664 O O . ASP A 1 86 ? -22.080 12.368 3.857 1.00 81.50 86 ASP A O 1
ATOM 668 N N . GLY A 1 87 ? -20.170 11.276 4.256 1.00 83.00 87 GLY A N 1
ATOM 669 C CA . GLY A 1 87 ? -20.817 10.093 4.826 1.00 83.00 87 GLY A CA 1
ATOM 670 C C . GLY A 1 87 ? -21.727 9.345 3.842 1.00 83.00 87 GLY A C 1
ATOM 671 O O . GLY A 1 87 ? -22.714 8.738 4.251 1.00 83.00 87 GLY A O 1
ATOM 672 N N . ASN A 1 88 ? -21.429 9.403 2.541 1.00 87.94 88 ASN A N 1
ATOM 673 C CA . ASN A 1 88 ? -22.212 8.749 1.495 1.00 87.94 88 ASN A CA 1
ATOM 674 C C . ASN A 1 88 ? -21.313 7.967 0.526 1.00 87.94 88 ASN A C 1
ATOM 676 O O . ASN A 1 88 ? -20.370 8.521 -0.041 1.00 87.94 88 ASN A O 1
ATOM 680 N N . CYS A 1 89 ? -21.614 6.685 0.316 1.00 89.12 89 CYS A N 1
ATOM 681 C CA . CYS A 1 89 ? -20.990 5.853 -0.709 1.00 89.12 89 CYS A CA 1
ATOM 682 C C . CYS A 1 89 ? -21.821 5.880 -1.997 1.00 89.12 89 CYS A C 1
ATOM 684 O O . CYS A 1 89 ? -23.038 5.700 -1.965 1.00 89.12 89 CYS A O 1
ATOM 686 N N . THR A 1 90 ? -21.170 6.027 -3.151 1.00 86.94 90 THR A N 1
ATOM 687 C CA . THR A 1 90 ? -21.845 6.042 -4.460 1.00 86.94 90 THR A CA 1
ATOM 688 C C . THR A 1 90 ? -22.670 4.774 -4.706 1.00 86.94 90 THR A C 1
ATOM 690 O O . THR A 1 90 ? -23.815 4.872 -5.156 1.00 86.94 90 THR A O 1
ATOM 693 N N . GLN A 1 91 ? -22.123 3.615 -4.325 1.00 87.81 91 GLN A N 1
ATOM 694 C CA . GLN A 1 91 ? -22.731 2.291 -4.496 1.00 87.81 91 GLN A CA 1
ATOM 695 C C . GLN A 1 91 ? -23.673 1.905 -3.346 1.00 87.81 91 GLN A C 1
ATOM 697 O O . GLN A 1 91 ? -24.787 1.457 -3.587 1.00 87.81 91 GLN A O 1
ATOM 702 N N . HIS A 1 92 ? -23.253 2.114 -2.096 1.00 90.06 92 HIS A N 1
ATOM 703 C CA . HIS A 1 92 ? -23.924 1.546 -0.913 1.00 90.06 92 HIS A CA 1
ATOM 704 C C . HIS A 1 92 ? -24.634 2.582 -0.029 1.00 90.06 92 HIS A C 1
ATOM 706 O O . HIS A 1 92 ? -25.117 2.261 1.058 1.00 90.06 92 HIS A O 1
ATOM 712 N N . LYS A 1 93 ? -24.682 3.838 -0.479 1.00 87.75 93 LYS A N 1
ATOM 713 C CA . LYS A 1 93 ? -25.294 4.968 0.227 1.00 87.75 93 LYS A CA 1
ATOM 714 C C . LYS A 1 93 ? -24.741 5.120 1.655 1.00 87.75 93 LYS A C 1
ATOM 716 O O . LYS A 1 93 ? -23.526 5.046 1.845 1.00 87.75 93 LYS A O 1
ATOM 721 N N . LYS A 1 94 ? -25.602 5.368 2.649 1.00 90.00 94 LYS A N 1
ATOM 722 C CA . LYS A 1 94 ? -25.213 5.666 4.041 1.00 90.00 94 LYS A CA 1
ATOM 723 C C . LYS A 1 94 ? -25.097 4.431 4.948 1.00 90.00 94 LYS A C 1
ATOM 725 O O . LYS A 1 94 ? -24.454 4.507 5.987 1.00 90.00 94 LYS A O 1
ATOM 730 N N . SER A 1 95 ? -25.682 3.293 4.569 1.00 86.75 95 SER A N 1
ATOM 731 C CA . SER A 1 95 ? -25.914 2.158 5.483 1.00 86.75 95 SER A CA 1
ATOM 732 C C . SER A 1 95 ? -24.650 1.456 5.988 1.00 86.75 95 SER A C 1
ATOM 734 O O . SER A 1 95 ? -24.693 0.762 6.995 1.00 86.75 95 SER A O 1
ATOM 736 N N . PHE A 1 96 ? -23.524 1.624 5.295 1.00 89.94 96 PHE A N 1
ATOM 737 C CA . PHE A 1 96 ? -22.277 0.907 5.576 1.00 89.94 96 PHE A CA 1
ATOM 738 C C . PHE A 1 96 ? -21.134 1.833 5.996 1.00 89.94 96 PHE A C 1
ATOM 740 O O . PHE A 1 96 ? -19.973 1.418 5.948 1.00 89.94 96 PHE A O 1
ATOM 747 N N . ILE A 1 97 ? -21.438 3.084 6.345 1.00 93.38 97 ILE A N 1
ATOM 748 C CA . ILE A 1 97 ? -20.426 4.095 6.644 1.00 93.38 97 ILE A CA 1
ATOM 749 C C . ILE A 1 97 ? -20.000 4.014 8.106 1.00 93.38 97 ILE A C 1
ATOM 751 O O . ILE A 1 97 ? -20.838 4.051 9.003 1.00 93.38 97 ILE A O 1
ATOM 755 N N . LYS A 1 98 ? -18.689 3.924 8.340 1.00 93.50 98 LYS A N 1
ATOM 756 C CA . LYS A 1 98 ? -18.091 4.007 9.678 1.00 93.50 98 LYS A CA 1
ATOM 757 C C . LYS A 1 98 ? -16.673 4.563 9.618 1.00 93.50 98 LYS A C 1
ATOM 759 O O . LYS A 1 98 ? -16.077 4.633 8.545 1.00 93.50 98 LYS A O 1
ATOM 764 N N . GLU A 1 99 ? -16.118 4.880 10.778 1.00 93.56 99 GLU A N 1
ATOM 765 C CA . GLU A 1 99 ? -14.699 5.202 10.911 1.00 93.56 99 GLU A CA 1
ATOM 766 C C . GLU A 1 99 ? -13.814 3.976 10.651 1.00 93.56 99 GLU A C 1
ATOM 768 O O . GLU A 1 99 ? -14.044 2.887 11.184 1.00 93.56 99 GLU A O 1
ATOM 773 N N . ALA A 1 100 ? -12.794 4.164 9.816 1.00 92.31 100 ALA A N 1
ATOM 774 C CA . ALA A 1 100 ? -11.827 3.131 9.491 1.00 92.31 100 ALA A CA 1
ATOM 775 C C . ALA A 1 100 ? -10.893 2.859 10.671 1.00 92.31 100 ALA A C 1
ATOM 777 O O . ALA A 1 100 ? -10.216 3.766 11.168 1.00 92.31 100 ALA A O 1
ATOM 778 N N . ASN A 1 101 ? -10.784 1.586 11.044 1.00 93.50 101 ASN A N 1
ATOM 779 C CA . ASN A 1 101 ? -9.714 1.120 11.920 1.00 93.50 101 ASN A CA 1
ATOM 780 C C . ASN A 1 101 ? -8.392 0.932 11.148 1.00 93.50 101 ASN A C 1
ATOM 782 O O . ASN A 1 101 ? -8.345 1.038 9.918 1.00 93.50 101 ASN A O 1
ATOM 786 N N . ASP A 1 102 ? -7.298 0.633 11.852 1.00 93.12 102 ASP A N 1
ATOM 787 C CA . ASP A 1 102 ? -5.984 0.522 11.210 1.00 93.12 102 ASP A CA 1
ATOM 788 C C . ASP A 1 102 ? -5.912 -0.609 10.168 1.00 93.12 102 ASP A C 1
ATOM 790 O O . ASP A 1 102 ? -5.355 -0.408 9.091 1.00 93.12 102 ASP A O 1
ATOM 794 N N . THR A 1 103 ? -6.528 -1.768 10.415 1.00 93.31 103 THR A N 1
ATOM 795 C CA . THR A 1 103 ? -6.571 -2.881 9.442 1.00 93.31 103 THR A CA 1
ATOM 796 C C . THR A 1 103 ? -7.348 -2.514 8.174 1.00 93.31 103 THR A C 1
ATOM 798 O O . THR A 1 103 ? -6.954 -2.865 7.057 1.00 93.31 103 THR A O 1
ATOM 801 N N . GLU A 1 104 ? -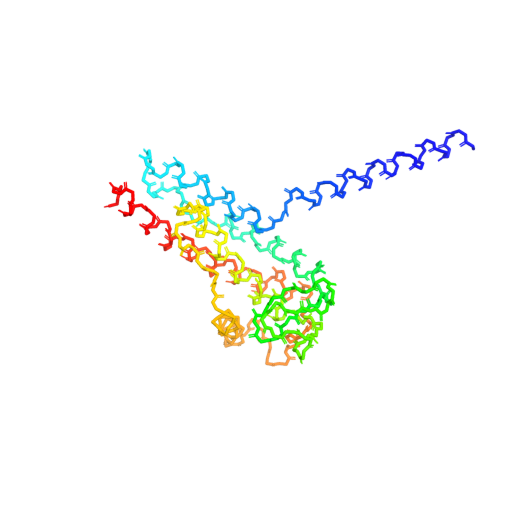8.435 -1.758 8.315 1.00 94.56 104 GLU A N 1
ATOM 802 C CA . GLU A 1 104 ? -9.204 -1.237 7.183 1.00 94.56 104 GLU A CA 1
ATOM 803 C C . GLU A 1 104 ? -8.402 -0.192 6.408 1.00 94.56 104 GLU A C 1
ATOM 805 O O . GLU A 1 104 ? -8.390 -0.208 5.177 1.00 94.56 104 GLU A O 1
ATOM 810 N N . ASN A 1 105 ? -7.651 0.660 7.105 1.00 93.19 105 ASN A N 1
ATOM 811 C CA . ASN A 1 105 ? -6.737 1.599 6.469 1.00 93.19 105 ASN A CA 1
ATOM 812 C C . ASN A 1 105 ? -5.604 0.900 5.709 1.00 93.19 105 ASN A C 1
ATOM 814 O O . ASN A 1 105 ? -5.301 1.317 4.591 1.00 93.19 105 ASN A O 1
ATOM 818 N N . LEU A 1 106 ? -5.042 -0.187 6.247 1.00 94.50 106 LEU A N 1
ATOM 819 C CA . LEU A 1 106 ? -4.065 -1.028 5.543 1.00 94.50 106 LEU A CA 1
ATOM 820 C C . LEU A 1 106 ? -4.679 -1.684 4.298 1.00 94.50 106 LEU A C 1
ATOM 822 O O . LEU A 1 106 ? -4.040 -1.747 3.249 1.00 94.50 106 LEU A O 1
ATOM 826 N N . SER A 1 107 ? -5.937 -2.121 4.384 1.00 94.75 107 SER A N 1
ATOM 827 C CA . SER A 1 107 ? -6.654 -2.737 3.260 1.00 94.75 107 SER A CA 1
ATOM 828 C C . SER A 1 107 ? -6.943 -1.722 2.147 1.00 94.75 107 SER A C 1
ATOM 830 O O . SER A 1 107 ? -6.754 -2.000 0.965 1.00 94.75 107 SER A O 1
ATOM 832 N N . ILE A 1 108 ? -7.344 -0.500 2.498 1.00 92.44 108 ILE A N 1
ATOM 833 C CA . ILE A 1 108 ? -7.533 0.572 1.510 1.00 92.44 108 ILE A CA 1
ATOM 834 C C . ILE A 1 108 ? -6.189 0.981 0.910 1.00 92.44 108 ILE A C 1
ATOM 836 O O . ILE A 1 108 ? -6.101 1.231 -0.293 1.00 92.44 108 ILE A O 1
ATOM 840 N N . PHE A 1 109 ? -5.142 1.036 1.735 1.00 92.25 109 PHE A N 1
ATOM 841 C CA . PHE A 1 109 ? -3.799 1.327 1.265 1.00 92.25 109 PHE A CA 1
ATOM 842 C C . PHE A 1 109 ? -3.349 0.308 0.222 1.00 92.25 109 PHE A C 1
ATOM 844 O O . PHE A 1 109 ? -2.964 0.722 -0.864 1.00 92.25 109 PHE A O 1
ATOM 851 N N . ILE A 1 110 ? -3.443 -0.999 0.495 1.00 92.94 110 ILE A N 1
ATOM 852 C CA . ILE A 1 110 ? -2.987 -2.014 -0.464 1.00 92.94 110 ILE A CA 1
ATOM 853 C C . ILE A 1 110 ? -3.817 -1.977 -1.751 1.00 92.94 110 ILE A C 1
ATOM 855 O O . ILE A 1 110 ? -3.260 -2.035 -2.842 1.00 92.94 110 ILE A O 1
ATOM 859 N N . MET A 1 111 ? -5.134 -1.773 -1.647 1.00 90.44 111 MET A N 1
ATOM 860 C CA . MET A 1 111 ? -6.005 -1.611 -2.811 1.00 90.44 111 MET A CA 1
ATOM 861 C C . MET A 1 111 ? -5.534 -0.471 -3.723 1.00 90.44 111 MET A C 1
ATOM 863 O O . MET A 1 111 ? -5.429 -0.656 -4.936 1.00 90.44 111 MET A O 1
ATOM 867 N N . ARG A 1 112 ? -5.217 0.689 -3.136 1.00 89.44 112 ARG A N 1
ATOM 868 C CA . ARG A 1 112 ? -4.735 1.863 -3.871 1.00 89.44 112 ARG A CA 1
ATOM 869 C C . ARG A 1 112 ? -3.300 1.694 -4.358 1.00 89.44 112 ARG A C 1
ATOM 871 O O . ARG A 1 112 ? -3.029 1.941 -5.520 1.00 89.44 112 ARG A O 1
ATOM 878 N N . ALA A 1 113 ? -2.394 1.210 -3.518 1.00 91.38 113 ALA A N 1
ATOM 879 C CA . ALA A 1 113 ? -0.989 0.997 -3.852 1.00 91.38 113 ALA A CA 1
ATOM 880 C C . ALA A 1 113 ? -0.817 0.122 -5.102 1.00 91.38 113 ALA A C 1
ATOM 882 O O . ALA A 1 113 ? -0.056 0.455 -6.008 1.00 91.38 113 ALA A O 1
ATOM 883 N N . LEU A 1 114 ? -1.554 -0.988 -5.173 1.00 90.88 114 LEU A N 1
ATOM 884 C CA . LEU A 1 114 ? -1.477 -1.912 -6.303 1.00 90.88 114 LEU A CA 1
ATOM 885 C C . LEU A 1 114 ? -2.172 -1.377 -7.564 1.00 90.88 114 LEU A C 1
ATOM 887 O O . LEU A 1 114 ? -1.799 -1.775 -8.672 1.00 90.88 114 LEU A O 1
ATOM 891 N N . PHE A 1 115 ? -3.164 -0.497 -7.398 1.00 89.69 115 PHE A N 1
ATOM 892 C CA . PHE A 1 115 ? -3.761 0.264 -8.493 1.00 89.69 115 PHE A CA 1
ATOM 893 C C . PHE A 1 115 ? -2.743 1.250 -9.077 1.00 89.69 115 PHE A C 1
ATOM 895 O O . PHE A 1 115 ? -2.454 1.159 -10.264 1.00 89.69 115 PHE A O 1
ATOM 902 N N . GLU A 1 116 ? -2.114 2.086 -8.245 1.00 90.31 116 GLU A N 1
ATOM 903 C CA . GLU A 1 116 ? -1.121 3.082 -8.680 1.00 90.31 116 GLU A CA 1
ATOM 904 C C . GLU A 1 116 ? 0.074 2.445 -9.396 1.00 90.31 116 GLU A C 1
ATOM 906 O O . GLU A 1 116 ? 0.536 2.942 -10.420 1.00 90.31 116 GLU A O 1
ATOM 911 N N . ILE A 1 117 ? 0.559 1.303 -8.895 1.00 91.50 117 ILE A N 1
ATOM 912 C CA . ILE A 1 117 ? 1.629 0.545 -9.557 1.00 91.50 117 ILE A CA 1
ATOM 913 C C . ILE A 1 117 ? 1.204 0.110 -10.956 1.00 91.50 117 ILE A C 1
ATOM 915 O O . ILE A 1 117 ? 1.960 0.287 -11.911 1.00 91.50 117 ILE A O 1
ATOM 919 N N . LYS A 1 118 ? 0.013 -0.485 -11.085 1.00 88.00 118 LYS A N 1
ATOM 920 C CA . LYS A 1 118 ? -0.488 -0.937 -12.385 1.00 88.00 118 LYS A CA 1
ATOM 921 C C . LYS A 1 118 ? -0.730 0.232 -13.320 1.00 88.00 118 LYS A C 1
ATOM 923 O O . LYS A 1 118 ? -0.371 0.134 -14.486 1.00 88.00 118 LYS A O 1
ATOM 928 N N . GLU A 1 119 ? -1.329 1.308 -12.827 1.00 87.06 119 GLU A N 1
ATOM 929 C CA . GLU A 1 119 ? -1.604 2.489 -13.633 1.00 87.06 119 GLU A CA 1
ATOM 930 C C . GLU A 1 119 ? -0.300 3.092 -14.156 1.00 87.06 119 GLU A C 1
ATOM 932 O O . GLU A 1 119 ? -0.169 3.302 -15.361 1.00 87.06 119 GLU A O 1
ATOM 937 N N . GLY A 1 120 ? 0.701 3.253 -13.288 1.00 86.06 120 GLY A N 1
ATOM 938 C CA . GLY A 1 120 ? 2.020 3.734 -13.681 1.00 86.06 120 GLY A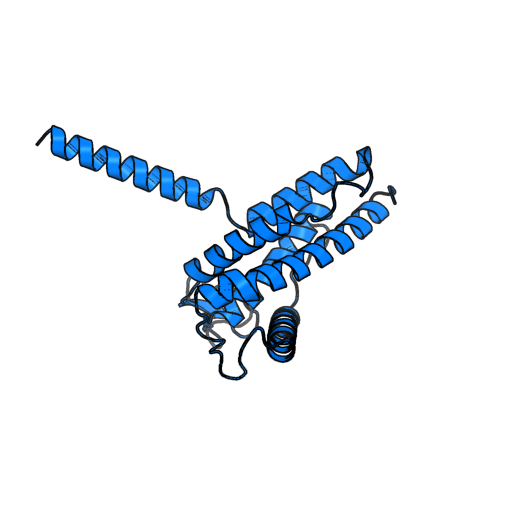 CA 1
ATOM 939 C C . GLY A 1 120 ? 2.740 2.804 -14.665 1.00 86.06 120 GLY A C 1
ATOM 940 O O . GLY A 1 120 ? 3.360 3.285 -15.610 1.00 86.06 120 GLY A O 1
ATOM 941 N N . LEU A 1 121 ? 2.664 1.479 -14.475 1.00 87.00 121 LEU A N 1
ATOM 942 C CA . LEU A 1 121 ? 3.379 0.502 -15.313 1.00 87.00 121 LEU A CA 1
ATOM 943 C C . LEU A 1 121 ? 2.685 0.158 -16.637 1.00 87.00 121 LEU A C 1
ATOM 945 O O . LEU A 1 121 ? 3.353 -0.275 -17.569 1.00 87.00 121 LEU A O 1
ATOM 949 N N . ILE A 1 122 ? 1.361 0.269 -16.723 1.00 79.38 122 ILE A N 1
ATOM 950 C CA . ILE A 1 122 ? 0.582 -0.166 -17.897 1.00 79.38 122 ILE A CA 1
ATOM 951 C C . ILE A 1 122 ? 0.066 1.045 -18.686 1.00 79.38 122 ILE A C 1
ATOM 953 O O . ILE A 1 122 ? -0.095 0.954 -19.908 1.00 79.38 122 ILE A O 1
ATOM 957 N N . GLY A 1 123 ? -0.143 2.178 -18.012 1.00 70.75 123 GLY A N 1
ATOM 958 C CA . GLY A 1 123 ? -0.695 3.415 -18.554 1.00 70.75 123 GLY A CA 1
ATOM 959 C C . GLY A 1 123 ? -2.163 3.626 -18.174 1.00 70.75 123 GLY A C 1
ATOM 960 O O . GLY A 1 123 ? -2.960 2.682 -18.130 1.00 70.75 123 GLY A O 1
ATOM 961 N N . THR A 1 124 ? -2.525 4.889 -17.938 1.00 69.69 124 THR A N 1
ATOM 962 C CA . THR A 1 124 ? -3.878 5.328 -17.573 1.00 69.69 124 THR A CA 1
ATOM 963 C C . THR A 1 124 ? -4.929 4.843 -18.577 1.00 69.69 124 THR A C 1
ATOM 965 O O . THR A 1 124 ? -4.721 4.869 -19.791 1.00 69.69 124 THR A O 1
ATOM 968 N N . GLY A 1 125 ? -6.075 4.380 -18.069 1.00 62.50 125 GLY A N 1
ATOM 969 C CA . GLY A 1 125 ? -7.237 4.013 -18.888 1.00 62.50 125 GLY A CA 1
ATOM 970 C C . GLY A 1 125 ? -7.139 2.677 -19.636 1.00 62.50 125 GLY A C 1
ATOM 971 O O . GLY A 1 125 ? -8.071 2.313 -20.345 1.00 62.50 125 GLY A O 1
ATOM 972 N N . ARG A 1 126 ? -6.063 1.896 -19.467 1.00 69.19 126 ARG A N 1
ATOM 973 C CA . ARG A 1 126 ? -5.893 0.590 -20.139 1.00 69.19 126 ARG A CA 1
ATOM 974 C C . ARG A 1 126 ? -6.509 -0.591 -19.376 1.00 69.19 126 ARG A C 1
ATOM 976 O O . ARG A 1 126 ? -5.918 -1.667 -19.319 1.00 69.19 126 ARG A O 1
ATOM 983 N N . GLY A 1 127 ? -7.687 -0.384 -18.785 1.00 64.56 127 GLY A N 1
ATOM 984 C CA . GLY A 1 127 ? -8.400 -1.415 -18.015 1.00 64.56 127 GLY A CA 1
ATOM 985 C C . GLY A 1 127 ? -7.751 -1.740 -16.666 1.00 64.56 127 GLY A C 1
ATOM 986 O O . GLY A 1 127 ? -7.864 -2.858 -16.169 1.00 64.56 127 GLY A O 1
ATOM 987 N N . VAL A 1 128 ? -7.022 -0.784 -16.083 1.00 72.19 128 VAL A N 1
ATOM 988 C CA . VAL A 1 128 ? -6.478 -0.932 -14.732 1.00 72.19 128 VAL A CA 1
ATOM 989 C C . VAL A 1 128 ? -7.621 -0.763 -13.741 1.00 72.19 128 VAL A C 1
ATOM 991 O O . VAL A 1 128 ? -8.114 0.341 -13.538 1.00 72.19 128 VAL A O 1
ATOM 994 N N . GLU A 1 129 ? -8.037 -1.865 -13.129 1.00 72.75 129 GLU A N 1
ATOM 995 C CA . GLU A 1 129 ? -9.043 -1.849 -12.072 1.00 72.75 129 GLU A CA 1
ATOM 996 C C . GLU A 1 129 ? -8.398 -1.986 -10.689 1.00 72.75 129 GLU A C 1
ATOM 998 O O . GLU A 1 129 ? -7.426 -2.743 -10.519 1.00 72.75 129 GLU A O 1
ATOM 1003 N N . PRO A 1 130 ? -8.925 -1.270 -9.680 1.00 76.50 130 PRO A N 1
ATOM 1004 C CA . PRO A 1 130 ? -8.489 -1.447 -8.309 1.00 76.50 130 PRO A CA 1
ATOM 1005 C C . PRO A 1 130 ? -8.807 -2.864 -7.832 1.00 76.50 130 PRO A C 1
ATOM 1007 O O . PRO A 1 130 ? -9.775 -3.500 -8.247 1.00 76.50 130 PRO A O 1
ATOM 1010 N N . MET A 1 131 ? -7.975 -3.370 -6.924 1.00 84.81 131 MET A N 1
ATOM 1011 C CA . MET A 1 131 ? -8.233 -4.650 -6.274 1.00 84.81 131 MET A CA 1
ATOM 1012 C C . MET A 1 131 ? -9.601 -4.627 -5.576 1.00 84.81 131 MET A C 1
ATOM 1014 O O . MET A 1 131 ? -9.903 -3.692 -4.844 1.00 84.81 131 MET A O 1
ATOM 1018 N N . ALA A 1 132 ? -10.396 -5.685 -5.745 1.00 90.44 132 ALA A N 1
ATOM 1019 C CA . ALA A 1 132 ? -11.653 -5.825 -5.017 1.00 90.44 132 ALA A CA 1
ATOM 1020 C C . ALA A 1 132 ? -11.435 -5.762 -3.494 1.00 90.44 132 ALA A C 1
ATOM 1022 O O . ALA A 1 132 ? -10.466 -6.320 -2.967 1.00 90.44 132 ALA A O 1
ATOM 1023 N N . TRP A 1 133 ? -12.367 -5.126 -2.786 1.00 92.50 133 TRP A N 1
ATOM 1024 C CA . TRP A 1 133 ? -12.257 -4.855 -1.352 1.00 92.50 133 TRP A CA 1
ATOM 1025 C C . TRP A 1 133 ? -12.005 -6.108 -0.503 1.00 92.50 133 TRP A C 1
ATOM 1027 O O . TRP A 1 133 ? -11.076 -6.135 0.307 1.00 92.50 133 TRP A O 1
ATOM 1037 N N . ASP A 1 134 ? -12.755 -7.184 -0.742 1.00 93.50 134 ASP A N 1
ATOM 1038 C CA . ASP A 1 134 ? -12.590 -8.441 -0.003 1.00 93.50 134 ASP A CA 1
ATOM 1039 C C . ASP A 1 134 ? -11.219 -9.077 -0.234 1.00 93.50 134 ASP A C 1
ATOM 1041 O O . ASP A 1 134 ? -10.603 -9.623 0.686 1.00 93.50 134 ASP A O 1
ATOM 1045 N N . LYS A 1 135 ? -10.681 -8.941 -1.451 1.00 94.06 135 LYS A N 1
ATOM 1046 C CA . LYS A 1 135 ? -9.333 -9.412 -1.767 1.00 94.06 135 LYS A CA 1
ATOM 1047 C C . LYS A 1 135 ? -8.282 -8.600 -1.010 1.00 94.06 135 LYS A C 1
ATOM 1049 O O . LYS A 1 135 ? -7.343 -9.196 -0.478 1.00 94.06 135 LYS A O 1
ATOM 1054 N N . ALA A 1 136 ? -8.460 -7.284 -0.902 1.00 94.38 136 ALA A N 1
ATOM 1055 C CA . ALA A 1 136 ? -7.567 -6.426 -0.129 1.00 94.38 136 ALA A CA 1
ATOM 1056 C C . ALA A 1 136 ? -7.565 -6.820 1.356 1.00 94.38 136 ALA A C 1
ATOM 1058 O O . ALA A 1 136 ? -6.496 -7.088 1.907 1.00 94.38 136 ALA A O 1
ATOM 1059 N N . LYS A 1 137 ? -8.747 -6.983 1.966 1.00 95.44 137 LYS A N 1
ATOM 1060 C CA . LYS A 1 137 ? -8.879 -7.466 3.350 1.00 95.44 137 LYS A CA 1
ATOM 1061 C C . LYS A 1 137 ? -8.217 -8.824 3.551 1.00 95.44 137 LYS A C 1
ATOM 1063 O O . LYS A 1 137 ? -7.366 -8.965 4.420 1.00 95.44 137 LYS A O 1
ATOM 1068 N N . SER A 1 138 ? -8.520 -9.792 2.683 1.00 95.81 138 SER A N 1
ATOM 1069 C CA . SER A 1 138 ? -7.941 -11.138 2.775 1.00 95.81 138 SER A CA 1
ATOM 1070 C C . SER A 1 138 ? -6.412 -11.141 2.662 1.00 95.81 138 SER A C 1
ATOM 1072 O O . SER A 1 138 ? -5.745 -11.984 3.264 1.00 95.81 138 SER A O 1
ATOM 1074 N N . THR A 1 139 ? -5.842 -10.193 1.909 1.00 95.06 139 THR A N 1
ATOM 1075 C CA . THR A 1 139 ? -4.390 -10.027 1.790 1.00 95.06 139 THR A CA 1
ATOM 1076 C C . THR A 1 139 ? -3.806 -9.539 3.110 1.00 95.06 139 THR A C 1
ATOM 1078 O O . THR A 1 139 ? -2.849 -10.130 3.604 1.00 95.06 139 THR A O 1
ATOM 1081 N N . ILE A 1 140 ? -4.415 -8.519 3.722 1.00 95.94 140 ILE A N 1
ATOM 1082 C CA . ILE A 1 140 ? -3.985 -8.010 5.028 1.00 95.94 140 ILE A CA 1
ATOM 1083 C C . ILE A 1 140 ? -4.137 -9.079 6.117 1.00 95.94 140 ILE A C 1
ATOM 1085 O O . ILE A 1 140 ? -3.190 -9.323 6.863 1.00 95.94 140 ILE A O 1
ATOM 1089 N N . ASP A 1 141 ? -5.272 -9.779 6.165 1.00 95.38 141 ASP A N 1
ATOM 1090 C CA . ASP A 1 141 ? -5.528 -10.845 7.139 1.00 95.38 141 ASP A CA 1
ATOM 1091 C C . ASP A 1 141 ? -4.497 -11.976 7.025 1.00 95.38 141 ASP A C 1
ATOM 1093 O O . ASP A 1 141 ? -3.981 -12.471 8.031 1.00 95.38 141 ASP A O 1
ATOM 1097 N N . ARG A 1 142 ? -4.138 -12.360 5.793 1.00 96.19 142 ARG A N 1
ATOM 1098 C CA . ARG A 1 142 ? -3.113 -13.377 5.531 1.00 96.19 142 ARG A CA 1
ATOM 1099 C C . ARG A 1 142 ? -1.735 -12.939 6.013 1.00 96.19 142 ARG A C 1
ATOM 1101 O O . ARG A 1 142 ? -1.033 -13.749 6.624 1.00 96.19 142 ARG A O 1
ATOM 1108 N N . GLU A 1 143 ? -1.351 -11.691 5.758 1.00 95.81 143 GLU A N 1
ATOM 1109 C CA . GLU A 1 143 ? -0.062 -11.162 6.208 1.00 95.81 143 GLU A CA 1
ATOM 1110 C C . GLU A 1 143 ? -0.002 -11.036 7.730 1.00 95.81 143 GLU A C 1
ATOM 1112 O O . GLU A 1 143 ? 0.967 -11.480 8.347 1.00 95.81 143 GLU A O 1
ATOM 1117 N N . ILE A 1 144 ? -1.068 -10.553 8.369 1.00 95.50 144 ILE A N 1
ATOM 1118 C CA . ILE A 1 144 ? -1.168 -10.515 9.832 1.00 95.50 144 ILE A CA 1
ATOM 1119 C C . ILE A 1 144 ? -1.074 -11.931 10.415 1.00 95.50 144 ILE A C 1
ATOM 1121 O O . ILE A 1 144 ? -0.319 -12.159 11.362 1.00 95.50 144 ILE A O 1
ATOM 1125 N N . ALA A 1 145 ? -1.787 -12.906 9.845 1.00 95.19 145 ALA A N 1
ATOM 1126 C CA . ALA A 1 145 ? -1.710 -14.298 10.285 1.00 95.19 145 ALA A CA 1
ATOM 1127 C C . ALA A 1 145 ? -0.296 -14.877 10.108 1.00 95.19 145 ALA A C 1
ATOM 1129 O O . ALA A 1 145 ? 0.202 -15.582 10.986 1.00 95.19 145 ALA A O 1
ATOM 1130 N N . SER A 1 146 ? 0.377 -14.552 9.001 1.00 96.25 146 SER A N 1
ATOM 1131 C CA . SER A 1 146 ? 1.773 -14.922 8.751 1.00 96.25 146 SER A CA 1
ATOM 1132 C C . SER A 1 146 ? 2.708 -14.340 9.815 1.00 96.25 146 SER A C 1
ATOM 1134 O O . SER A 1 146 ? 3.536 -15.061 10.371 1.00 96.25 146 SER A O 1
ATOM 1136 N N . LEU A 1 147 ? 2.531 -13.067 10.170 1.00 95.81 147 LEU A N 1
ATOM 1137 C CA . LEU A 1 147 ? 3.314 -12.393 11.206 1.00 95.81 147 LEU A CA 1
ATOM 1138 C C . LEU A 1 147 ? 3.072 -12.972 12.600 1.00 95.81 147 LEU A C 1
ATOM 1140 O O . LEU A 1 147 ? 4.031 -13.143 13.356 1.00 95.81 147 LEU A O 1
ATOM 1144 N N . LYS A 1 148 ? 1.826 -13.340 12.917 1.00 95.25 148 LYS A N 1
ATOM 1145 C CA . LYS A 1 148 ? 1.489 -14.053 14.156 1.00 95.25 148 LYS A CA 1
ATOM 1146 C C . LYS A 1 148 ? 2.159 -15.426 14.217 1.00 95.25 148 LYS A C 1
ATOM 1148 O O . LYS A 1 148 ? 2.800 -15.741 15.212 1.00 95.25 148 LYS A O 1
ATOM 1153 N N . ARG A 1 149 ? 2.102 -16.214 13.134 1.00 95.25 149 ARG A N 1
ATOM 1154 C CA . ARG A 1 149 ? 2.785 -17.524 13.057 1.00 95.25 149 ARG A CA 1
ATOM 1155 C C . ARG A 1 149 ? 4.302 -17.414 13.213 1.00 95.25 149 ARG A C 1
ATOM 1157 O O . ARG A 1 149 ? 4.913 -18.285 13.813 1.00 95.25 149 ARG A O 1
ATOM 1164 N N . LYS A 1 150 ? 4.905 -16.341 12.696 1.00 94.75 150 LYS A N 1
ATOM 1165 C CA . LYS A 1 150 ? 6.344 -16.057 12.830 1.00 94.75 150 LYS A CA 1
ATOM 1166 C C . LYS A 1 150 ? 6.731 -15.471 14.198 1.00 94.75 150 LYS A C 1
ATOM 1168 O O . LYS A 1 150 ? 7.893 -15.122 14.386 1.00 94.75 150 LYS A O 1
ATOM 1173 N N . GLY A 1 151 ? 5.777 -15.285 15.116 1.00 93.56 151 GLY A N 1
ATOM 1174 C CA . GLY A 1 151 ? 6.012 -14.677 16.430 1.00 93.56 151 GLY A CA 1
ATOM 1175 C C . GLY A 1 151 ? 6.361 -13.185 16.386 1.00 93.56 151 GLY A C 1
ATOM 1176 O O . GLY A 1 151 ? 6.849 -12.644 17.372 1.00 93.56 151 GLY A O 1
ATOM 1177 N N . LYS A 1 152 ? 6.142 -12.507 15.251 1.00 93.88 152 LYS A N 1
ATOM 1178 C CA . LYS A 1 152 ? 6.411 -11.066 15.091 1.00 93.88 152 LYS A CA 1
ATOM 1179 C C . LYS A 1 152 ? 5.264 -10.195 15.599 1.00 93.88 152 LYS A C 1
ATOM 1181 O O . LYS A 1 152 ? 5.495 -9.058 15.988 1.00 93.88 152 LYS A O 1
ATOM 1186 N N . LEU A 1 153 ? 4.048 -10.736 15.593 1.00 93.56 153 LEU A N 1
ATOM 1187 C CA . LEU A 1 153 ? 2.880 -10.164 16.256 1.00 93.56 153 LEU A CA 1
ATOM 1188 C C . LEU A 1 153 ? 2.348 -11.165 17.273 1.00 93.56 153 LEU A C 1
ATOM 1190 O O . LEU A 1 153 ? 2.358 -12.373 17.033 1.00 93.56 153 LEU A O 1
ATOM 1194 N N . THR A 1 154 ? 1.841 -10.667 18.393 1.00 91.50 154 THR A N 1
ATOM 1195 C CA . THR A 1 154 ? 1.219 -11.534 19.394 1.00 91.50 154 THR A CA 1
ATOM 1196 C C . THR A 1 154 ? -0.207 -11.891 18.970 1.00 91.50 154 THR A C 1
ATOM 1198 O O . THR A 1 154 ? -0.859 -11.166 18.212 1.00 91.50 154 THR A O 1
ATOM 1201 N N . SER A 1 155 ? -0.745 -13.000 19.481 1.00 87.81 155 SER A N 1
ATOM 1202 C CA . SER A 1 155 ? -2.156 -13.349 19.258 1.00 87.81 155 SER A CA 1
ATOM 1203 C C . SER A 1 155 ? -3.112 -12.278 19.798 1.00 87.81 155 SER A C 1
ATOM 1205 O O . SER A 1 155 ? -4.165 -12.064 19.196 1.00 87.81 155 SER A O 1
ATOM 1207 N N . LYS A 1 156 ? -2.694 -11.574 20.861 1.00 89.00 156 LYS A N 1
ATOM 1208 C CA . LYS A 1 156 ? -3.434 -10.525 21.577 1.00 89.00 156 LYS A CA 1
ATOM 1209 C C . LYS A 1 156 ? -3.280 -9.118 20.985 1.00 89.00 156 LYS A C 1
ATOM 1211 O O . LYS A 1 156 ? -3.900 -8.195 21.502 1.00 89.00 156 LYS A O 1
ATOM 1216 N N . THR A 1 157 ? -2.473 -8.934 19.937 1.00 91.69 157 THR A N 1
ATOM 1217 C CA . THR A 1 157 ? -2.294 -7.620 19.300 1.00 91.69 157 THR A CA 1
ATOM 1218 C C . THR A 1 157 ? -3.646 -7.048 18.851 1.00 91.69 157 THR A C 1
ATOM 1220 O O . THR A 1 157 ? -4.408 -7.723 18.148 1.00 91.69 157 THR A O 1
ATOM 1223 N N . ASN A 1 158 ? -3.925 -5.794 19.227 1.00 92.81 158 ASN A N 1
ATOM 1224 C CA . ASN A 1 158 ? -5.130 -5.073 18.829 1.00 92.81 158 ASN A CA 1
ATOM 1225 C C . ASN A 1 158 ? -4.995 -4.554 17.390 1.00 92.81 158 ASN A C 1
ATOM 1227 O O . ASN A 1 158 ? -4.406 -3.513 17.133 1.00 92.81 158 ASN A O 1
ATOM 1231 N N . LEU A 1 159 ? -5.583 -5.272 16.435 1.00 91.88 159 LEU A N 1
ATOM 1232 C CA . LEU A 1 159 ? -5.490 -4.925 15.011 1.00 91.88 159 LEU A CA 1
ATOM 1233 C C . LEU A 1 159 ? -6.354 -3.716 14.616 1.00 91.88 159 LEU A C 1
ATOM 1235 O O . LEU A 1 159 ? -6.215 -3.194 13.507 1.00 91.88 159 LEU A O 1
ATOM 1239 N N . LYS A 1 160 ? -7.266 -3.277 15.494 1.00 91.50 160 LYS A N 1
ATOM 1240 C CA . LYS A 1 160 ? -8.061 -2.067 15.255 1.00 91.50 160 LYS A CA 1
ATOM 1241 C C . LYS A 1 160 ? -7.239 -0.803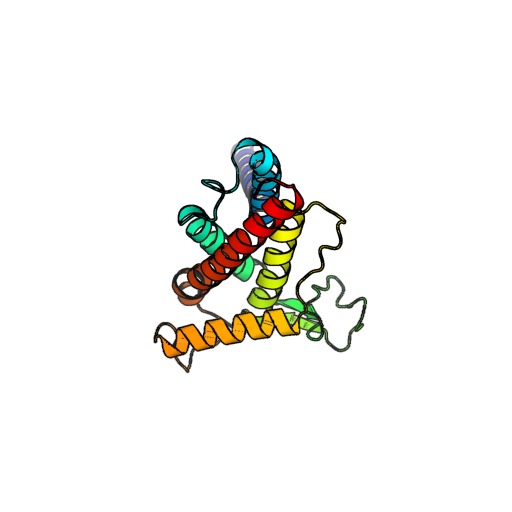 15.504 1.00 91.50 160 LYS A C 1
ATOM 1243 O O . LYS A 1 160 ? -7.430 0.183 14.799 1.00 91.50 160 LYS A O 1
ATOM 1248 N N . GLU A 1 161 ? -6.321 -0.866 16.464 1.00 91.12 161 GLU A N 1
ATOM 1249 C CA . GLU A 1 161 ? -5.478 0.243 16.909 1.00 91.12 161 GLU A CA 1
ATOM 1250 C C . GLU A 1 161 ? -4.056 -0.269 17.132 1.00 91.12 161 GLU A C 1
ATOM 1252 O O . GLU A 1 161 ? -3.664 -0.658 18.232 1.00 91.12 161 GLU A O 1
ATOM 1257 N N . LEU A 1 162 ? -3.287 -0.298 16.051 1.00 91.56 162 LEU A N 1
ATOM 1258 C CA . LEU A 1 162 ? -1.916 -0.773 16.065 1.00 91.56 162 LEU A CA 1
ATOM 1259 C C . LEU A 1 162 ? -1.007 0.248 16.745 1.00 91.56 162 LEU A C 1
ATOM 1261 O O . LEU A 1 162 ? -1.119 1.468 16.555 1.00 91.56 162 LEU A O 1
ATOM 1265 N N . LEU A 1 163 ? -0.035 -0.252 17.497 1.00 91.94 163 LEU A N 1
ATOM 1266 C CA . LEU A 1 163 ? 0.986 0.607 18.075 1.00 91.94 163 LEU A CA 1
ATOM 1267 C C . LEU A 1 163 ? 1.940 1.105 16.97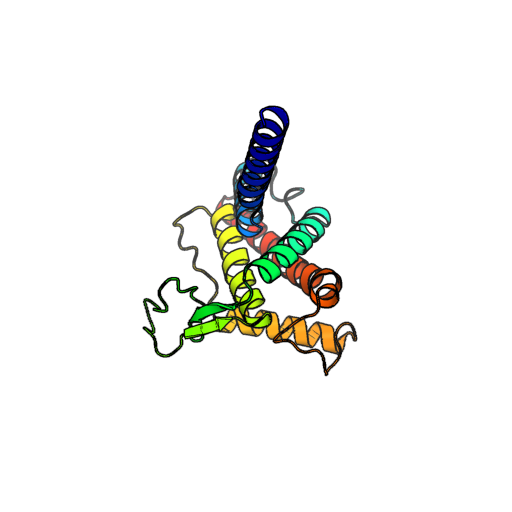7 1.00 91.94 163 LEU A C 1
ATOM 1269 O O . LEU A 1 163 ? 2.236 0.373 16.028 1.00 91.94 163 LEU A O 1
ATOM 1273 N N . PRO A 1 164 ? 2.513 2.319 17.104 1.00 88.81 164 PRO A N 1
ATOM 1274 C CA . PRO A 1 164 ? 3.467 2.835 16.123 1.00 88.81 164 PRO A CA 1
ATOM 1275 C C . PRO A 1 164 ? 4.638 1.885 15.838 1.00 88.81 164 PRO A C 1
ATOM 1277 O O . PRO A 1 164 ? 5.091 1.811 14.699 1.00 88.81 164 PRO A O 1
ATOM 1280 N N . GLY A 1 165 ? 5.104 1.136 16.844 1.00 89.62 165 GLY A N 1
ATOM 1281 C CA . GLY A 1 165 ? 6.154 0.129 16.672 1.00 89.62 165 GLY A CA 1
ATOM 1282 C C . GLY A 1 165 ? 5.718 -1.068 15.819 1.00 89.62 165 GLY A C 1
ATOM 1283 O O . GLY A 1 165 ? 6.485 -1.523 14.972 1.00 89.62 165 GLY A O 1
ATOM 1284 N N . GLU A 1 166 ? 4.476 -1.533 15.976 1.00 92.62 166 GLU A N 1
ATOM 1285 C CA . GLU A 1 166 ? 3.909 -2.619 15.164 1.00 92.62 166 GLU A CA 1
ATOM 1286 C C . GLU A 1 166 ? 3.765 -2.183 13.702 1.00 92.62 166 GLU A C 1
ATOM 1288 O O . GLU A 1 166 ? 4.103 -2.938 12.790 1.00 92.62 166 GLU A O 1
ATOM 1293 N N . ILE A 1 167 ? 3.342 -0.938 13.466 1.00 91.75 167 ILE A N 1
ATOM 1294 C CA . ILE A 1 167 ? 3.242 -0.374 12.115 1.00 91.75 167 ILE A CA 1
ATOM 1295 C C . ILE A 1 167 ? 4.640 -0.217 11.499 1.00 91.75 167 ILE A C 1
ATOM 1297 O O . ILE A 1 167 ? 4.891 -0.739 10.419 1.00 91.75 167 ILE A O 1
ATOM 1301 N N . ASN A 1 168 ? 5.563 0.462 12.185 1.00 90.25 168 ASN A N 1
ATOM 1302 C CA . ASN A 1 168 ? 6.856 0.852 11.616 1.00 90.25 168 ASN A CA 1
ATOM 1303 C C . ASN A 1 168 ? 7.811 -0.320 11.377 1.00 90.25 168 ASN A C 1
ATOM 1305 O O . ASN A 1 168 ? 8.532 -0.321 10.383 1.00 90.25 168 ASN A O 1
ATOM 1309 N N . TYR A 1 169 ? 7.854 -1.287 12.296 1.00 91.44 169 TYR A N 1
ATOM 1310 C CA . TYR A 1 169 ? 8.917 -2.297 12.314 1.00 91.44 169 TYR A CA 1
ATOM 1311 C C . TYR A 1 169 ? 8.437 -3.702 11.956 1.00 91.44 169 TYR A C 1
ATOM 1313 O O . TYR A 1 169 ? 9.263 -4.577 11.705 1.00 91.44 169 TYR A O 1
ATOM 1321 N N . VAL A 1 170 ? 7.121 -3.933 11.919 1.00 94.19 170 VAL A N 1
ATOM 1322 C CA . VAL A 1 170 ? 6.560 -5.269 11.678 1.00 94.19 170 VAL A CA 1
ATOM 1323 C C . VAL A 1 170 ? 5.672 -5.278 10.438 1.00 94.19 170 VAL A C 1
ATOM 1325 O O . VAL A 1 170 ? 5.974 -5.962 9.457 1.00 94.19 170 VAL A O 1
ATOM 1328 N N . ILE A 1 171 ? 4.592 -4.500 10.454 1.00 94.06 171 ILE A N 1
ATOM 1329 C CA . ILE A 1 171 ? 3.577 -4.508 9.396 1.00 94.06 171 ILE A CA 1
ATOM 1330 C C . ILE A 1 171 ? 4.070 -3.756 8.158 1.00 94.06 171 ILE A C 1
ATOM 1332 O O . ILE A 1 171 ? 3.984 -4.289 7.054 1.00 94.06 171 ILE A O 1
ATOM 1336 N N . GLY A 1 172 ? 4.634 -2.561 8.331 1.00 93.50 172 GLY A N 1
ATOM 1337 C CA . GLY A 1 172 ? 5.124 -1.709 7.248 1.00 93.50 172 GLY A CA 1
ATOM 1338 C C . GLY A 1 172 ? 6.140 -2.398 6.331 1.00 93.50 172 GLY A C 1
ATOM 1339 O O . GLY A 1 172 ? 5.909 -2.438 5.116 1.00 93.50 172 GLY A O 1
ATOM 1340 N N . PRO A 1 173 ? 7.204 -3.024 6.875 1.00 94.00 173 PRO A N 1
ATOM 1341 C CA . PRO A 1 173 ? 8.177 -3.757 6.069 1.00 94.00 173 PRO A CA 1
ATOM 1342 C C . PRO A 1 173 ? 7.560 -4.962 5.352 1.00 94.00 173 PRO A C 1
ATOM 1344 O O . PRO A 1 173 ? 7.859 -5.213 4.186 1.00 94.00 173 PRO A O 1
ATOM 1347 N N . SER A 1 174 ? 6.657 -5.681 6.025 1.00 94.94 174 SER A N 1
ATOM 1348 C CA . SER A 1 174 ? 6.016 -6.878 5.470 1.00 94.94 174 SER A CA 1
ATOM 1349 C C . SER A 1 174 ? 5.080 -6.538 4.313 1.00 94.94 174 SER A C 1
ATOM 1351 O O . SER A 1 174 ? 5.148 -7.162 3.257 1.00 94.94 174 SER A O 1
ATOM 1353 N N . LEU A 1 175 ? 4.259 -5.497 4.461 1.00 94.94 175 LEU A N 1
ATOM 1354 C CA . LEU A 1 175 ? 3.383 -5.037 3.385 1.00 94.94 175 LEU A CA 1
ATOM 1355 C C . LEU A 1 175 ? 4.166 -4.409 2.233 1.00 94.94 175 LEU A C 1
ATOM 1357 O O . LEU A 1 175 ? 3.834 -4.650 1.075 1.00 94.94 175 LEU A O 1
ATOM 1361 N N . SER A 1 176 ? 5.240 -3.674 2.523 1.00 95.12 176 SER A N 1
ATOM 1362 C CA . SER A 1 176 ? 6.140 -3.156 1.486 1.00 95.12 176 SER A CA 1
ATOM 1363 C C . SER A 1 176 ? 6.765 -4.280 0.656 1.00 95.12 176 SER A C 1
ATOM 1365 O O . SER A 1 176 ? 6.895 -4.140 -0.557 1.00 95.12 176 SER A O 1
ATOM 1367 N N . ALA A 1 177 ? 7.092 -5.420 1.272 1.00 94.62 177 ALA A N 1
ATOM 1368 C CA . ALA A 1 177 ? 7.583 -6.591 0.548 1.00 94.62 177 ALA A CA 1
ATOM 1369 C C . ALA A 1 177 ? 6.508 -7.214 -0.363 1.00 94.62 177 ALA A C 1
ATOM 1371 O O . ALA A 1 177 ? 6.811 -7.593 -1.495 1.00 94.62 177 ALA A O 1
ATOM 1372 N N . VAL A 1 178 ? 5.247 -7.275 0.085 1.00 95.06 178 VAL A N 1
ATOM 1373 C CA . VAL A 1 178 ? 4.117 -7.717 -0.758 1.00 95.06 178 VAL A CA 1
ATOM 1374 C C . VAL A 1 178 ? 3.938 -6.792 -1.962 1.00 95.06 178 VAL A C 1
ATOM 1376 O O . VAL A 1 178 ? 3.802 -7.264 -3.092 1.00 95.06 178 VAL A O 1
ATOM 1379 N N . ILE A 1 179 ? 3.992 -5.479 -1.735 1.00 95.62 179 ILE A N 1
ATOM 1380 C CA . ILE A 1 179 ? 3.907 -4.461 -2.788 1.00 95.62 179 ILE A CA 1
ATOM 1381 C C . ILE A 1 179 ? 5.071 -4.599 -3.772 1.00 95.62 179 ILE A C 1
ATOM 1383 O O . ILE A 1 179 ? 4.848 -4.590 -4.980 1.00 95.62 179 ILE A O 1
ATOM 1387 N N . GLY A 1 180 ? 6.294 -4.793 -3.277 1.00 96.00 180 GLY A N 1
ATOM 1388 C CA . GLY A 1 180 ? 7.474 -4.978 -4.118 1.00 96.00 180 GLY A CA 1
ATOM 1389 C C . GLY A 1 180 ? 7.421 -6.240 -4.974 1.00 96.00 180 GLY A C 1
ATOM 1390 O O . GLY A 1 180 ? 7.750 -6.198 -6.159 1.00 96.00 180 GLY A O 1
ATOM 1391 N N . LYS A 1 181 ? 6.923 -7.351 -4.417 1.00 95.50 181 LYS A N 1
ATOM 1392 C CA . LYS A 1 181 ? 6.673 -8.574 -5.189 1.00 95.50 181 LYS A CA 1
ATOM 1393 C C . LYS A 1 181 ? 5.684 -8.312 -6.326 1.00 95.50 181 LYS A C 1
ATOM 1395 O O . LYS A 1 181 ? 5.975 -8.637 -7.473 1.00 95.50 181 LYS A O 1
ATOM 1400 N N . TYR A 1 182 ? 4.556 -7.673 -6.021 1.00 94.31 182 TYR A N 1
ATOM 1401 C CA . TYR A 1 182 ? 3.561 -7.329 -7.034 1.00 94.31 182 TYR A CA 1
ATOM 1402 C C . TYR A 1 182 ? 4.102 -6.360 -8.092 1.00 94.31 182 TYR A C 1
ATOM 1404 O O . TYR A 1 182 ? 3.773 -6.488 -9.271 1.00 94.31 182 TYR A O 1
ATOM 1412 N N . PHE A 1 183 ? 4.932 -5.394 -7.689 1.00 95.25 183 PHE A N 1
ATOM 1413 C CA . PHE A 1 183 ? 5.600 -4.481 -8.611 1.00 95.25 183 PHE A CA 1
ATOM 1414 C C . PHE A 1 183 ? 6.451 -5.251 -9.618 1.00 95.25 183 PHE A C 1
ATOM 1416 O O . PHE A 1 183 ? 6.302 -5.044 -10.817 1.00 95.25 183 PHE A O 1
ATOM 1423 N N . ASN A 1 184 ? 7.286 -6.179 -9.148 1.00 95.00 184 ASN A N 1
ATOM 1424 C CA . ASN A 1 184 ? 8.153 -6.977 -10.015 1.00 95.00 184 ASN A CA 1
ATOM 1425 C C . ASN A 1 184 ? 7.353 -7.886 -10.957 1.00 95.00 184 ASN A C 1
ATOM 1427 O O . ASN A 1 184 ? 7.669 -7.979 -12.140 1.00 95.00 184 ASN A O 1
ATOM 1431 N N . GLU A 1 185 ? 6.277 -8.506 -10.469 1.00 92.69 185 GLU A N 1
ATOM 1432 C CA . GLU A 1 185 ? 5.361 -9.286 -11.313 1.00 92.69 185 GLU A CA 1
ATOM 1433 C C . GLU A 1 185 ? 4.705 -8.408 -12.394 1.00 92.69 185 GLU A C 1
ATOM 1435 O O . GLU A 1 185 ? 4.651 -8.781 -13.568 1.00 92.69 185 GLU A O 1
ATOM 1440 N N . SER A 1 186 ? 4.260 -7.207 -12.015 1.00 91.12 186 SER A N 1
ATOM 1441 C CA . SER A 1 186 ? 3.654 -6.235 -12.932 1.00 91.12 186 SER A CA 1
ATOM 1442 C C . SER A 1 186 ? 4.663 -5.684 -13.941 1.00 91.12 186 SER A C 1
ATOM 1444 O O . SER A 1 186 ? 4.304 -5.437 -15.089 1.00 91.12 186 SER A O 1
ATOM 1446 N N . LEU A 1 187 ? 5.924 -5.526 -13.538 1.00 91.88 187 LEU A N 1
ATOM 1447 C CA . LEU A 1 187 ? 7.020 -5.085 -14.392 1.00 91.88 187 LEU A CA 1
ATOM 1448 C C . LEU A 1 187 ? 7.289 -6.092 -15.513 1.00 91.88 187 LEU A C 1
ATOM 1450 O O . LEU A 1 187 ? 7.347 -5.714 -16.681 1.00 91.88 187 LEU A O 1
ATOM 1454 N N . VAL A 1 188 ? 7.393 -7.378 -15.169 1.00 90.75 188 VAL A N 1
ATOM 1455 C CA . VAL A 1 188 ? 7.571 -8.457 -16.153 1.00 90.75 188 VAL A CA 1
ATOM 1456 C C . VAL A 1 188 ? 6.391 -8.501 -17.123 1.00 90.75 188 VAL A C 1
ATOM 1458 O O . VAL A 1 188 ? 6.579 -8.641 -18.330 1.00 90.75 188 VAL A O 1
ATOM 1461 N N . TYR A 1 189 ? 5.167 -8.342 -16.615 1.00 88.50 189 TYR A N 1
ATOM 1462 C CA . TYR A 1 189 ? 3.980 -8.274 -17.464 1.00 88.50 189 TYR A CA 1
ATOM 1463 C C . TYR A 1 189 ? 4.011 -7.070 -18.420 1.00 88.50 189 TYR A C 1
ATOM 1465 O O . TYR A 1 189 ? 3.735 -7.221 -19.611 1.00 88.50 189 TYR A O 1
ATOM 1473 N N . ALA A 1 190 ? 4.379 -5.885 -17.924 1.00 86.69 190 ALA A N 1
ATOM 1474 C CA . ALA A 1 190 ? 4.499 -4.680 -18.739 1.00 86.69 190 ALA A CA 1
ATOM 1475 C C . ALA A 1 190 ? 5.570 -4.830 -19.833 1.00 86.69 190 ALA A C 1
ATOM 1477 O O . ALA A 1 190 ? 5.316 -4.449 -20.975 1.00 86.69 190 ALA A O 1
ATOM 1478 N N . ALA A 1 191 ? 6.714 -5.450 -19.517 1.00 86.69 191 ALA A N 1
ATOM 1479 C CA . ALA A 1 191 ? 7.778 -5.740 -20.481 1.00 86.69 191 ALA A CA 1
ATOM 1480 C C . ALA A 1 191 ? 7.296 -6.633 -21.627 1.00 86.69 191 ALA A C 1
ATOM 1482 O O . ALA A 1 191 ? 7.494 -6.293 -22.790 1.00 86.69 191 ALA A O 1
ATOM 1483 N N . ARG A 1 192 ? 6.598 -7.732 -21.303 1.00 85.12 192 ARG A N 1
ATOM 1484 C CA . ARG A 1 192 ? 6.017 -8.647 -22.302 1.00 85.12 192 ARG A CA 1
ATOM 1485 C C . ARG A 1 192 ? 5.034 -7.937 -23.216 1.00 85.12 192 ARG A C 1
ATOM 1487 O O . ARG A 1 192 ? 5.057 -8.120 -24.423 1.00 85.12 192 ARG A O 1
ATOM 1494 N N . ARG A 1 193 ? 4.162 -7.106 -22.644 1.00 78.88 193 ARG A N 1
ATOM 1495 C CA . ARG A 1 193 ? 3.143 -6.382 -23.412 1.00 78.88 193 ARG A CA 1
ATOM 1496 C C . ARG A 1 193 ? 3.749 -5.334 -24.352 1.00 78.88 193 ARG A C 1
ATOM 1498 O O . ARG A 1 193 ? 3.126 -4.977 -25.346 1.00 78.88 193 ARG A O 1
ATOM 1505 N N . ALA A 1 194 ? 4.919 -4.814 -24.011 1.00 75.19 194 ALA A N 1
ATOM 1506 C CA . ALA A 1 194 ? 5.661 -3.879 -24.840 1.00 75.19 194 ALA A CA 1
ATOM 1507 C C . ALA A 1 194 ? 6.684 -4.575 -25.763 1.00 75.19 194 ALA A C 1
ATOM 1509 O O . ALA A 1 194 ? 7.451 -3.872 -26.410 1.00 75.19 194 ALA A O 1
ATOM 1510 N N . ASP A 1 195 ? 6.645 -5.913 -25.855 1.00 71.62 195 ASP A N 1
ATOM 1511 C CA . ASP A 1 195 ? 7.487 -6.758 -26.719 1.00 71.62 195 ASP A CA 1
ATOM 1512 C C . ASP A 1 195 ? 8.997 -6.660 -26.421 1.00 71.62 195 ASP A C 1
ATOM 1514 O O . ASP A 1 195 ? 9.842 -6.663 -27.310 1.00 71.62 195 ASP A O 1
ATOM 1518 N N . ILE A 1 196 ? 9.344 -6.512 -25.136 1.00 61.25 196 ILE A N 1
ATOM 1519 C CA . ILE A 1 196 ? 10.727 -6.302 -24.658 1.00 61.25 196 ILE A CA 1
ATOM 1520 C C . ILE A 1 196 ? 11.247 -7.496 -23.827 1.00 61.25 196 ILE A C 1
ATOM 1522 O O . ILE A 1 196 ? 12.402 -7.494 -23.400 1.00 61.25 196 ILE A O 1
ATOM 1526 N N . ALA A 1 197 ? 10.407 -8.499 -23.548 1.00 53.53 197 ALA A N 1
ATOM 1527 C CA . ALA A 1 197 ? 10.703 -9.600 -22.620 1.00 53.53 197 ALA A CA 1
ATOM 1528 C C . ALA A 1 197 ? 10.931 -10.945 -23.308 1.00 53.53 197 ALA A C 1
ATOM 1530 O O . ALA A 1 197 ? 10.152 -11.258 -24.232 1.00 53.53 197 ALA A O 1
#

pLDDT: mean 84.72, std 13.48, range [41.78, 96.25]